Protein AF-A0A7C3JY00-F1 (afdb_monomer)

Sequence (203 aa):
MKVAKVRSRILRTPADNPLVVGLPKPAATREFVTVEIETDDGVDGIGITFFGGPLTGALKQAVDALGELTLGEDPLRPEAVAAKLRRAAGGAGPGGVFTLALSAIDIALWDIKGKALGQPVSRLVGGYRDRAPTYASGALLRQHPLGYLEEAGPRLVGMGFRQMKTQLGAEPTAAPPSNASASCARVSATTSTSCATSTSSGA

Structure (mmCIF, N/CA/C/O backbone):
data_AF-A0A7C3JY00-F1
#
_entry.id   AF-A0A7C3JY00-F1
#
loop_
_atom_site.group_PDB
_atom_site.id
_atom_site.type_symbol
_atom_site.label_atom_id
_atom_site.label_alt_id
_atom_site.label_comp_id
_atom_site.label_asym_id
_atom_site.label_entity_id
_atom_site.label_seq_id
_atom_site.pdbx_PDB_ins_code
_atom_site.Cartn_x
_atom_site.Cartn_y
_atom_site.Cartn_z
_atom_site.occupancy
_atom_site.B_iso_or_equiv
_atom_site.auth_seq_id
_atom_site.auth_comp_id
_atom_site.auth_asym_id
_atom_site.auth_atom_id
_atom_site.pdbx_PDB_model_num
ATOM 1 N N . MET A 1 1 ? -16.700 -3.414 14.054 1.00 95.56 1 MET A N 1
ATOM 2 C CA . MET A 1 1 ? -15.407 -3.584 13.386 1.00 95.56 1 MET A CA 1
ATOM 3 C C . MET A 1 1 ? -14.333 -2.684 13.966 1.00 95.56 1 MET A C 1
ATOM 5 O O . MET A 1 1 ? -14.428 -1.461 13.890 1.00 95.56 1 MET A O 1
ATOM 9 N N . LYS A 1 2 ? -13.304 -3.309 14.525 1.00 98.44 2 LYS A N 1
ATOM 10 C CA . LYS A 1 2 ? -12.050 -2.715 14.978 1.00 98.44 2 LYS A CA 1
ATOM 11 C C . LYS A 1 2 ? -10.885 -3.575 14.516 1.00 98.44 2 LYS A C 1
ATOM 13 O O . LYS A 1 2 ? -11.028 -4.786 14.355 1.00 98.44 2 LYS A O 1
ATOM 18 N N . VAL A 1 3 ? -9.719 -2.964 14.350 1.00 98.69 3 VAL A N 1
ATOM 19 C CA . VAL A 1 3 ? -8.473 -3.705 14.140 1.00 98.69 3 VAL A CA 1
ATOM 20 C C . VAL A 1 3 ? -8.148 -4.514 15.398 1.00 98.69 3 VAL A C 1
ATOM 22 O O . VAL A 1 3 ? -7.996 -3.951 16.483 1.00 98.69 3 VAL A O 1
ATOM 25 N N . ALA A 1 4 ? -8.025 -5.829 15.244 1.00 98.62 4 ALA A N 1
ATOM 26 C CA . ALA A 1 4 ? -7.752 -6.766 16.329 1.00 98.62 4 ALA A CA 1
ATOM 27 C C . ALA A 1 4 ? -6.309 -7.281 16.309 1.00 98.62 4 ALA A C 1
ATOM 29 O O . ALA A 1 4 ? -5.759 -7.611 17.361 1.00 98.62 4 ALA A O 1
ATOM 30 N N . LYS A 1 5 ? -5.687 -7.366 15.127 1.00 98.56 5 LYS A N 1
ATOM 31 C CA . LYS A 1 5 ? -4.338 -7.915 14.983 1.00 98.56 5 LYS A CA 1
ATOM 32 C C . LYS A 1 5 ? -3.612 -7.360 13.772 1.00 98.56 5 LYS A C 1
ATOM 34 O O . LYS A 1 5 ? -4.223 -7.147 12.731 1.00 98.56 5 LYS A O 1
ATOM 39 N N . VAL A 1 6 ? -2.297 -7.211 13.898 1.00 98.62 6 VAL A N 1
ATOM 40 C CA . VAL A 1 6 ? -1.411 -6.825 12.799 1.00 98.62 6 VAL A CA 1
ATOM 41 C C . VAL A 1 6 ? -0.237 -7.792 12.731 1.00 98.62 6 VAL A C 1
ATOM 43 O O . VAL A 1 6 ? 0.326 -8.180 13.753 1.00 98.62 6 VAL A O 1
ATOM 46 N N . ARG A 1 7 ? 0.125 -8.227 11.523 1.00 98.56 7 ARG A N 1
ATOM 47 C CA . ARG A 1 7 ? 1.285 -9.092 11.287 1.00 98.56 7 ARG A CA 1
ATOM 48 C C . ARG A 1 7 ? 2.028 -8.606 10.062 1.00 98.56 7 ARG A C 1
ATOM 50 O O . ARG A 1 7 ? 1.422 -8.458 9.007 1.00 98.56 7 ARG A 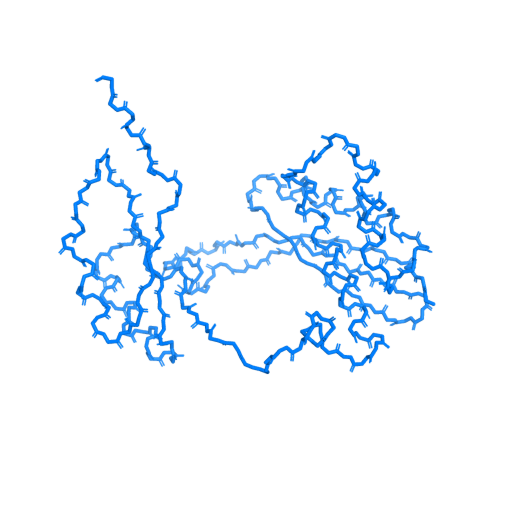O 1
ATOM 57 N N . SER A 1 8 ? 3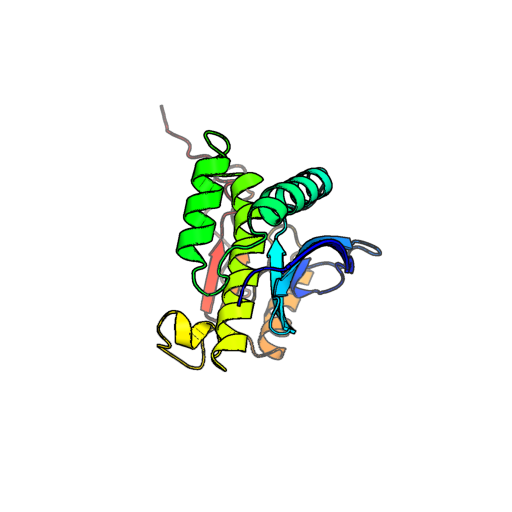.340 -8.420 10.161 1.00 98.38 8 SER A N 1
ATOM 58 C CA . SER A 1 8 ? 4.162 -8.125 8.988 1.00 98.38 8 SER A CA 1
ATOM 59 C C . SER A 1 8 ? 5.265 -9.156 8.766 1.00 98.38 8 SER A C 1
ATOM 61 O O . SER A 1 8 ? 5.798 -9.755 9.706 1.00 98.38 8 SER A O 1
ATOM 63 N N . ARG A 1 9 ? 5.633 -9.358 7.499 1.00 97.75 9 ARG A N 1
ATOM 64 C CA . ARG A 1 9 ? 6.691 -10.286 7.078 1.00 97.75 9 ARG A CA 1
ATOM 65 C C . ARG A 1 9 ? 7.494 -9.707 5.924 1.00 97.75 9 ARG A C 1
ATOM 67 O O . ARG A 1 9 ? 6.984 -8.922 5.128 1.00 97.75 9 ARG A O 1
ATOM 74 N N . ILE A 1 10 ? 8.748 -10.138 5.826 1.00 97.31 10 ILE A N 1
ATOM 75 C CA . ILE A 1 10 ? 9.559 -9.924 4.628 1.00 97.31 10 ILE A CA 1
ATOM 76 C C . ILE A 1 10 ? 9.296 -11.102 3.696 1.00 97.31 10 ILE A C 1
ATOM 78 O O . ILE A 1 10 ? 9.658 -12.238 4.003 1.00 97.31 10 ILE A O 1
ATOM 82 N N . LEU A 1 11 ? 8.650 -10.831 2.569 1.00 94.50 11 LEU A N 1
ATOM 83 C CA . LEU A 1 11 ? 8.433 -11.795 1.504 1.00 94.50 11 LEU A CA 1
ATOM 84 C C . LEU A 1 11 ? 9.599 -11.728 0.518 1.00 94.50 11 LEU A C 1
ATOM 86 O O . LEU A 1 11 ? 9.913 -10.664 -0.015 1.00 94.50 11 LEU A O 1
ATOM 90 N N . ARG A 1 12 ? 10.213 -12.880 0.244 1.00 91.56 12 ARG A N 1
ATOM 91 C CA . ARG A 1 12 ? 11.249 -13.028 -0.779 1.00 91.56 12 ARG A CA 1
ATOM 92 C C . ARG A 1 12 ? 10.661 -13.735 -1.984 1.00 91.56 12 ARG A C 1
ATOM 94 O O . ARG A 1 12 ? 10.196 -14.864 -1.873 1.00 91.56 12 ARG A O 1
ATOM 101 N N . THR A 1 13 ? 10.682 -13.061 -3.123 1.00 87.62 13 THR A N 1
ATOM 102 C CA . THR A 1 13 ? 10.168 -13.587 -4.392 1.00 87.62 13 THR A CA 1
ATOM 103 C C . THR A 1 13 ? 11.316 -13.787 -5.377 1.00 87.62 13 THR A C 1
ATOM 105 O O . THR A 1 13 ? 12.254 -12.982 -5.367 1.00 87.62 13 THR A O 1
ATOM 108 N N . PRO A 1 14 ? 11.281 -14.827 -6.225 1.00 85.56 14 PRO A N 1
ATOM 109 C CA . PRO A 1 14 ? 12.202 -14.937 -7.349 1.00 85.56 14 PRO A CA 1
ATOM 110 C C . PRO A 1 14 ? 12.137 -13.688 -8.240 1.00 85.56 14 PRO A C 1
ATOM 112 O O . PRO A 1 14 ? 11.063 -13.166 -8.534 1.00 85.56 14 PRO A O 1
ATOM 115 N N . ALA A 1 15 ? 13.294 -13.181 -8.661 1.00 78.12 15 ALA A N 1
ATOM 116 C CA . ALA A 1 15 ? 13.409 -12.071 -9.604 1.00 78.12 15 ALA A CA 1
ATOM 117 C C . ALA A 1 15 ? 13.626 -12.598 -11.033 1.00 78.12 15 ALA A C 1
ATOM 119 O O . ALA A 1 15 ? 14.528 -12.156 -11.744 1.00 78.12 15 ALA A O 1
ATOM 120 N N . ASP A 1 16 ? 12.820 -13.580 -11.425 1.00 70.44 16 ASP A N 1
ATOM 121 C CA . ASP A 1 16 ? 12.922 -14.342 -12.672 1.00 70.44 16 ASP A CA 1
ATOM 122 C C . ASP A 1 16 ? 11.985 -13.829 -13.779 1.00 70.44 16 ASP A C 1
ATOM 124 O O . ASP A 1 16 ? 12.112 -14.235 -14.934 1.00 70.44 16 ASP A O 1
ATOM 128 N N . ASN A 1 17 ? 11.080 -12.892 -13.468 1.00 68.06 17 ASN A N 1
ATOM 129 C CA . ASN A 1 17 ? 10.160 -12.344 -14.459 1.00 68.06 17 ASN A CA 1
ATOM 130 C C . ASN A 1 17 ? 10.895 -11.431 -15.472 1.00 68.06 17 ASN A C 1
ATOM 132 O O . ASN A 1 17 ? 11.410 -10.372 -15.088 1.00 68.06 17 ASN A O 1
ATOM 136 N N . PRO A 1 18 ? 10.876 -11.757 -16.779 1.00 58.31 18 PRO A N 1
ATOM 137 C CA . PRO A 1 18 ? 11.596 -11.006 -17.810 1.00 58.31 18 PRO A CA 1
ATOM 138 C C . PRO A 1 18 ? 11.114 -9.555 -17.972 1.00 58.31 18 PRO A C 1
ATOM 140 O O . PRO A 1 18 ? 11.873 -8.711 -18.444 1.00 58.31 18 PRO A O 1
ATOM 143 N N . LEU A 1 19 ? 9.888 -9.227 -17.546 1.00 60.00 19 LEU A N 1
ATOM 144 C CA . LEU A 1 19 ? 9.382 -7.849 -17.542 1.00 60.00 19 LEU A CA 1
ATOM 145 C C . LEU A 1 19 ? 9.993 -6.992 -16.425 1.00 60.00 19 LEU A C 1
ATOM 147 O O . LEU A 1 19 ? 9.955 -5.770 -16.500 1.00 60.00 19 LEU A O 1
ATOM 151 N N . VAL A 1 20 ? 10.543 -7.618 -15.386 1.00 56.19 20 VAL A N 1
ATOM 152 C CA . VAL A 1 20 ? 10.936 -6.962 -14.132 1.00 56.19 20 VAL A CA 1
ATOM 153 C C . VAL A 1 20 ? 12.449 -6.724 -14.039 1.00 56.19 20 VAL A C 1
ATOM 155 O O . VAL A 1 20 ? 12.883 -5.790 -13.360 1.00 56.19 20 VAL A O 1
ATOM 158 N N . VAL A 1 21 ? 13.249 -7.548 -14.720 1.00 52.81 21 VAL A N 1
ATOM 159 C CA . VAL A 1 21 ? 14.725 -7.510 -14.669 1.00 52.81 21 VAL A CA 1
ATOM 160 C C . VAL A 1 21 ? 15.395 -7.374 -16.038 1.00 52.81 21 VAL A C 1
ATOM 162 O O . VAL A 1 21 ? 16.599 -7.120 -16.097 1.00 52.81 21 VAL A O 1
ATOM 165 N N . GLY A 1 22 ? 14.630 -7.526 -17.122 1.00 56.50 22 GLY A N 1
ATOM 166 C CA . GLY A 1 22 ? 15.101 -7.595 -18.503 1.00 56.50 22 GLY A CA 1
ATOM 167 C C . GLY A 1 22 ? 15.973 -8.821 -18.791 1.00 56.50 22 GLY A C 1
ATOM 168 O O . GLY A 1 22 ? 15.606 -9.649 -19.617 1.00 56.50 22 GLY A O 1
ATOM 169 N N . LEU A 1 23 ? 17.064 -9.019 -18.049 1.00 58.22 23 LEU A N 1
ATOM 170 C CA . LEU A 1 23 ? 17.854 -10.249 -18.060 1.00 58.22 23 LEU A CA 1
ATOM 171 C C . LEU A 1 23 ? 17.686 -10.991 -16.726 1.00 58.22 23 LEU A C 1
ATOM 173 O O . LEU A 1 23 ? 17.908 -10.387 -15.671 1.00 58.22 23 LEU A O 1
ATOM 177 N N . PRO A 1 24 ? 17.320 -12.285 -16.738 1.00 54.50 24 PRO A N 1
ATOM 178 C CA . PRO A 1 24 ? 17.272 -13.072 -15.518 1.00 54.50 24 PRO A CA 1
ATOM 179 C C . PRO A 1 24 ? 18.675 -13.148 -14.911 1.00 54.50 24 PRO A C 1
ATOM 181 O O . PRO A 1 24 ? 19.625 -13.582 -15.560 1.00 54.50 24 PRO A O 1
ATOM 184 N N . LYS A 1 25 ? 18.811 -12.720 -13.654 1.00 61.78 25 LYS A N 1
ATOM 185 C CA . LYS A 1 25 ? 19.987 -13.029 -12.837 1.00 61.78 25 LYS A CA 1
ATOM 186 C C . LYS A 1 25 ? 19.682 -14.323 -12.080 1.00 61.78 25 LYS A C 1
ATOM 188 O O . LYS A 1 25 ? 18.751 -14.311 -11.270 1.00 61.78 25 LYS A O 1
ATOM 193 N N . PRO A 1 26 ? 20.412 -15.427 -12.326 1.00 65.12 26 PRO A N 1
ATOM 194 C CA . PRO A 1 26 ? 20.184 -16.681 -11.616 1.00 65.12 26 PRO A CA 1
ATOM 195 C C . PRO A 1 26 ? 20.200 -16.460 -10.099 1.00 65.12 26 PRO A C 1
ATOM 197 O O . PRO A 1 26 ? 21.071 -15.759 -9.588 1.00 65.12 26 PRO A O 1
ATOM 200 N N . ALA A 1 27 ? 19.214 -17.026 -9.399 1.00 71.38 27 ALA A N 1
ATOM 201 C CA . ALA A 1 27 ? 19.035 -16.923 -7.945 1.00 71.38 27 ALA A CA 1
ATOM 202 C C . ALA A 1 27 ? 18.824 -15.503 -7.371 1.00 71.38 27 ALA A C 1
ATOM 204 O O . ALA A 1 27 ? 18.856 -15.327 -6.153 1.00 71.38 27 ALA A O 1
ATOM 205 N N . ALA A 1 28 ? 18.568 -14.484 -8.200 1.00 78.19 28 ALA A N 1
ATOM 206 C CA . ALA A 1 28 ? 18.205 -13.170 -7.683 1.00 78.19 28 ALA A CA 1
ATOM 207 C C . ALA A 1 28 ? 16.808 -13.204 -7.045 1.00 78.19 28 ALA A C 1
ATOM 209 O O . ALA A 1 28 ? 15.860 -13.742 -7.618 1.00 78.19 28 ALA A O 1
ATOM 210 N N . THR A 1 29 ? 16.673 -12.580 -5.877 1.00 84.19 29 THR A N 1
ATOM 211 C CA . THR A 1 29 ? 15.390 -12.413 -5.184 1.00 84.19 29 THR A CA 1
ATOM 212 C C . THR A 1 29 ? 15.045 -10.942 -5.017 1.00 84.19 29 THR A C 1
ATOM 214 O O . THR A 1 29 ? 15.930 -10.100 -4.864 1.00 84.19 29 THR A O 1
ATOM 217 N N . ARG A 1 30 ? 13.749 -10.635 -4.978 1.00 86.12 30 ARG A N 1
ATOM 218 C CA . ARG A 1 30 ? 13.219 -9.341 -4.549 1.00 86.12 30 ARG A CA 1
ATOM 219 C C . ARG A 1 30 ? 12.533 -9.471 -3.207 1.00 86.12 30 ARG A C 1
ATOM 221 O O . ARG A 1 30 ? 11.752 -10.396 -2.987 1.00 86.12 30 ARG A O 1
ATOM 228 N N . GLU A 1 31 ? 12.830 -8.516 -2.341 1.00 91.81 31 GLU A N 1
ATOM 229 C CA . GLU A 1 31 ? 12.243 -8.434 -1.015 1.00 91.81 31 GLU A CA 1
ATOM 230 C C . GLU A 1 31 ? 11.111 -7.409 -1.001 1.00 91.81 31 GLU A C 1
ATOM 232 O O . GLU A 1 31 ? 11.267 -6.279 -1.468 1.00 91.81 31 GLU A O 1
ATOM 237 N N . PHE A 1 32 ? 9.987 -7.816 -0.430 1.00 95.25 32 PHE A N 1
ATOM 238 C CA . PHE A 1 32 ? 8.831 -6.979 -0.151 1.00 95.25 32 PHE A CA 1
ATOM 239 C C . PHE A 1 32 ? 8.505 -7.082 1.332 1.00 95.25 32 PHE A C 1
ATOM 241 O O . PHE A 1 32 ? 8.717 -8.126 1.945 1.00 95.25 32 PHE A O 1
ATOM 248 N N . VAL A 1 33 ? 7.958 -6.022 1.910 1.00 98.25 33 VAL A N 1
ATOM 249 C CA . VAL A 1 33 ? 7.346 -6.072 3.236 1.00 98.25 33 VAL A CA 1
ATOM 250 C C . VAL A 1 33 ? 5.840 -6.134 3.034 1.00 98.25 33 VAL A C 1
ATOM 252 O O . VAL A 1 33 ? 5.266 -5.251 2.397 1.00 98.25 33 VAL A O 1
ATOM 255 N N . THR A 1 34 ? 5.203 -7.176 3.559 1.00 98.44 34 THR A N 1
ATOM 256 C CA . THR A 1 34 ? 3.741 -7.301 3.560 1.00 98.44 34 THR A CA 1
ATOM 257 C C . THR A 1 34 ? 3.208 -7.118 4.969 1.00 98.44 34 THR A C 1
ATOM 259 O O . THR A 1 34 ? 3.849 -7.571 5.918 1.00 98.44 34 THR A O 1
ATOM 262 N N . VAL A 1 35 ? 2.027 -6.520 5.095 1.00 98.81 35 VAL A N 1
ATOM 263 C CA . VAL A 1 35 ? 1.273 -6.413 6.347 1.00 98.81 35 VAL A CA 1
ATOM 264 C C . VAL A 1 35 ? -0.113 -7.013 6.158 1.00 98.81 35 VAL A C 1
ATOM 266 O O . VAL A 1 35 ? -0.771 -6.741 5.160 1.00 98.81 35 VAL A O 1
ATOM 269 N N . GLU A 1 36 ? -0.532 -7.842 7.101 1.00 98.75 36 GLU A N 1
ATOM 270 C CA . GLU A 1 36 ? -1.872 -8.411 7.199 1.00 98.75 36 GLU A CA 1
ATOM 271 C C . GLU A 1 36 ? -2.523 -7.847 8.465 1.00 98.75 36 GLU A C 1
ATOM 273 O O . GLU A 1 36 ? -1.931 -7.897 9.549 1.00 98.75 36 GLU A O 1
ATOM 278 N N . ILE A 1 37 ? -3.708 -7.259 8.315 1.00 98.81 37 ILE A N 1
ATOM 279 C CA . ILE A 1 37 ? -4.487 -6.658 9.400 1.00 98.81 37 ILE A CA 1
ATOM 280 C C . ILE A 1 37 ? -5.790 -7.440 9.524 1.00 98.81 37 ILE A C 1
ATOM 282 O O . ILE A 1 37 ? -6.543 -7.526 8.561 1.00 98.81 37 ILE A O 1
ATOM 286 N N . GLU A 1 38 ? -6.064 -7.997 10.698 1.00 98.62 38 GLU A N 1
ATOM 287 C CA . GLU A 1 38 ? -7.297 -8.736 10.995 1.00 98.62 38 GLU A CA 1
ATOM 288 C C . GLU A 1 38 ? -8.201 -7.885 11.892 1.00 98.62 38 GLU A C 1
ATOM 290 O O . GLU A 1 38 ? -7.726 -7.178 12.790 1.00 98.62 38 GLU A O 1
ATOM 295 N N . THR A 1 39 ? -9.510 -7.965 11.665 1.00 98.75 39 THR A N 1
ATOM 296 C CA . THR A 1 39 ? -10.529 -7.271 12.463 1.00 98.75 39 THR A CA 1
ATOM 297 C C . THR A 1 39 ? -11.232 -8.208 13.443 1.00 98.75 39 THR A C 1
ATOM 299 O O . THR A 1 39 ? -11.197 -9.429 13.289 1.00 98.75 39 THR A O 1
ATOM 302 N N . ASP A 1 40 ? -11.893 -7.636 14.449 1.00 98.44 40 ASP A N 1
ATOM 303 C CA . ASP A 1 40 ? -12.732 -8.370 15.411 1.00 98.44 40 ASP A CA 1
ATOM 304 C C . ASP A 1 40 ? -13.986 -9.012 14.788 1.00 98.44 40 ASP A C 1
ATOM 306 O O . ASP A 1 40 ? -14.536 -9.952 15.356 1.00 98.44 40 ASP A O 1
ATOM 310 N N . ASP A 1 41 ? -14.377 -8.568 13.593 1.00 96.31 41 ASP A N 1
ATOM 311 C CA . ASP A 1 41 ? -15.511 -9.091 12.823 1.00 96.31 41 ASP A CA 1
ATOM 312 C C . ASP A 1 41 ? -15.077 -10.109 11.740 1.00 96.31 41 ASP A C 1
ATOM 314 O O . ASP A 1 41 ? -15.864 -10.477 10.868 1.00 96.31 41 ASP A O 1
ATOM 318 N N . GLY A 1 42 ? -13.817 -10.564 11.765 1.00 95.94 42 GLY A N 1
ATOM 319 C CA . GLY A 1 42 ? -13.306 -11.623 10.883 1.00 95.94 42 GLY A CA 1
ATOM 320 C C . GLY A 1 42 ? -12.939 -11.191 9.457 1.00 95.94 42 GLY A C 1
ATOM 321 O O . GLY A 1 42 ? -12.543 -12.035 8.658 1.00 95.94 42 GLY A O 1
ATOM 322 N N . VAL A 1 43 ? -13.032 -9.898 9.129 1.00 98.31 43 VAL A N 1
ATOM 323 C CA . VAL A 1 43 ? -12.523 -9.338 7.863 1.00 98.31 43 VAL A CA 1
ATOM 324 C C . VAL A 1 43 ? -11.032 -9.038 8.002 1.00 98.31 43 VAL A C 1
ATOM 326 O O . VAL A 1 43 ? -10.610 -8.471 9.011 1.00 98.31 43 VAL A O 1
ATOM 329 N N . ASP A 1 44 ? -10.241 -9.379 6.992 1.00 98.31 44 ASP A N 1
ATOM 330 C CA . ASP A 1 44 ? -8.805 -9.123 6.934 1.00 98.31 44 ASP A CA 1
ATOM 331 C C . ASP A 1 44 ? -8.430 -8.204 5.760 1.00 98.31 44 ASP A C 1
ATOM 333 O O . ASP A 1 44 ? -9.170 -8.072 4.784 1.00 98.31 44 ASP A O 1
ATOM 337 N N . GLY A 1 45 ? -7.256 -7.584 5.834 1.00 98.69 45 GLY A N 1
ATOM 338 C CA . GLY A 1 45 ? -6.688 -6.752 4.777 1.00 98.69 45 GLY A CA 1
ATOM 339 C C . GLY A 1 45 ? -5.217 -7.018 4.566 1.00 98.69 45 GLY A C 1
ATOM 340 O O . GLY A 1 45 ? -4.485 -7.193 5.539 1.00 98.69 45 GLY A O 1
ATOM 341 N N . ILE A 1 46 ? -4.772 -6.977 3.312 1.00 98.69 46 ILE A N 1
ATOM 342 C CA . ILE A 1 46 ? -3.357 -7.105 2.964 1.00 98.69 46 ILE A CA 1
ATOM 343 C C . ILE A 1 46 ? -2.799 -5.824 2.348 1.00 98.69 46 ILE A C 1
ATOM 345 O O . ILE A 1 46 ? -3.391 -5.207 1.466 1.00 98.69 46 ILE A O 1
ATOM 349 N N . GLY A 1 47 ? -1.609 -5.450 2.802 1.00 98.69 47 GLY A N 1
ATOM 350 C CA . GLY A 1 47 ? -0.834 -4.327 2.307 1.00 98.69 47 GLY A CA 1
ATOM 351 C C . GLY A 1 47 ? 0.579 -4.737 1.927 1.00 98.69 47 GLY A C 1
ATOM 352 O O . GLY A 1 47 ? 1.133 -5.700 2.461 1.00 98.69 47 GLY A O 1
ATOM 353 N N . ILE A 1 48 ? 1.184 -3.991 1.004 1.00 98.19 48 ILE A N 1
ATOM 354 C CA . ILE A 1 48 ? 2.537 -4.257 0.512 1.00 98.19 48 ILE A CA 1
ATOM 355 C C . ILE A 1 48 ? 3.326 -2.961 0.355 1.00 98.19 48 ILE A C 1
ATOM 357 O O . ILE A 1 48 ? 2.805 -1.936 -0.081 1.00 98.19 48 ILE A O 1
ATOM 361 N N . THR A 1 49 ? 4.607 -3.017 0.692 1.00 97.88 49 THR A N 1
ATOM 362 C CA . THR A 1 49 ? 5.572 -1.948 0.445 1.00 97.88 49 THR A CA 1
ATOM 363 C C . THR A 1 49 ? 6.947 -2.534 0.164 1.00 97.88 49 THR A C 1
ATOM 365 O O . THR A 1 49 ? 7.225 -3.699 0.459 1.00 97.88 49 THR A O 1
ATOM 368 N N . PHE A 1 50 ? 7.821 -1.742 -0.440 1.00 94.75 50 PHE A N 1
ATOM 369 C CA . PHE A 1 50 ? 9.195 -2.135 -0.695 1.00 94.75 50 PHE A CA 1
ATOM 370 C C . PHE A 1 50 ? 10.087 -0.906 -0.846 1.00 94.75 50 PHE A C 1
ATOM 372 O O . PHE A 1 50 ? 9.675 0.137 -1.346 1.00 94.75 50 PHE A O 1
ATOM 379 N N . PHE A 1 51 ? 11.337 -1.070 -0.435 1.00 86.56 51 PHE A N 1
ATOM 380 C CA . PHE A 1 51 ? 12.446 -0.174 -0.767 1.00 86.56 51 PHE A CA 1
ATOM 381 C C . PHE A 1 51 ? 13.504 -0.955 -1.558 1.00 86.56 51 PHE A C 1
ATOM 383 O O . PHE A 1 51 ? 13.983 -0.500 -2.593 1.00 86.56 51 PHE A O 1
ATOM 390 N N . GLY A 1 52 ? 13.771 -2.192 -1.115 1.00 75.19 52 GLY A N 1
ATOM 391 C CA . GLY A 1 52 ? 14.779 -3.089 -1.669 1.00 75.19 52 GLY A CA 1
ATOM 392 C C . GLY A 1 52 ? 16.161 -2.857 -1.051 1.00 75.19 52 GLY A C 1
ATOM 393 O O . GLY A 1 52 ? 16.494 -1.760 -0.612 1.00 75.19 52 GLY A O 1
ATOM 394 N N . GLY A 1 53 ? 16.988 -3.901 -1.015 1.00 83.50 53 GLY A N 1
ATOM 395 C CA . GLY A 1 53 ? 18.365 -3.795 -0.529 1.00 83.50 53 GLY A CA 1
ATOM 396 C C . GLY A 1 53 ? 18.484 -3.658 1.000 1.00 83.50 53 GLY A C 1
ATOM 397 O O . GLY A 1 53 ? 17.607 -4.113 1.732 1.00 83.50 53 GLY A O 1
ATOM 398 N N . PRO A 1 54 ? 19.570 -3.052 1.516 1.00 89.81 54 PRO A N 1
ATOM 399 C CA . PRO A 1 54 ? 19.930 -3.125 2.939 1.00 89.81 54 PRO A CA 1
ATOM 400 C C . PRO A 1 54 ? 18.887 -2.588 3.936 1.00 89.81 54 PRO A C 1
ATOM 402 O O . PRO A 1 54 ? 18.931 -2.946 5.110 1.00 89.81 54 PRO A O 1
ATOM 405 N N . LEU A 1 55 ? 17.944 -1.745 3.498 1.00 93.94 55 LEU A N 1
ATOM 406 C CA . LEU A 1 55 ? 16.942 -1.125 4.376 1.00 93.94 55 LEU A CA 1
ATOM 407 C C . LEU A 1 55 ? 15.632 -1.920 4.510 1.00 93.94 55 LEU A C 1
ATOM 409 O O . LEU A 1 55 ? 14.746 -1.480 5.242 1.00 93.94 55 LEU A O 1
ATOM 413 N N . THR A 1 56 ? 15.488 -3.092 3.875 1.00 95.62 56 THR A N 1
ATOM 414 C CA . THR A 1 56 ? 14.266 -3.917 3.989 1.00 95.62 56 THR A CA 1
ATOM 415 C C . THR A 1 56 ? 13.912 -4.232 5.449 1.00 95.62 56 THR A C 1
ATOM 417 O O . THR A 1 56 ? 12.750 -4.132 5.842 1.00 95.62 56 THR A O 1
ATOM 420 N N . GLY A 1 57 ? 14.906 -4.572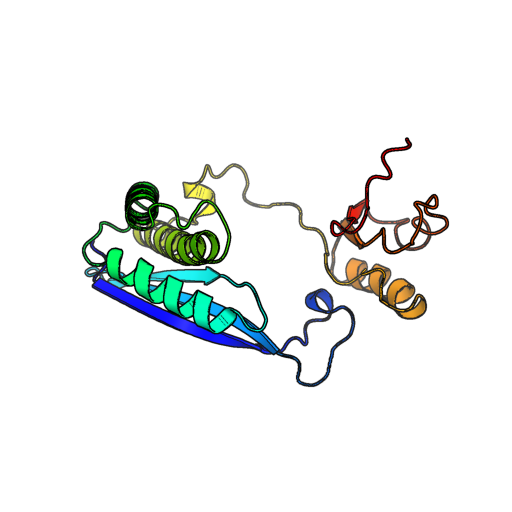 6.279 1.00 96.69 57 GLY A N 1
ATOM 421 C CA . GLY A 1 57 ? 14.688 -4.869 7.699 1.00 96.69 57 GLY A CA 1
ATOM 422 C C . GLY A 1 57 ? 14.171 -3.664 8.489 1.00 96.69 57 GLY A C 1
ATOM 423 O O . GLY A 1 57 ? 13.212 -3.791 9.247 1.00 96.69 57 GLY A O 1
ATOM 424 N N . ALA A 1 58 ? 14.753 -2.482 8.259 1.00 96.44 58 ALA A N 1
ATOM 425 C CA . ALA A 1 58 ? 14.309 -1.235 8.883 1.00 96.44 58 ALA A CA 1
ATOM 426 C C . ALA A 1 58 ? 12.886 -0.856 8.443 1.00 96.44 58 ALA A C 1
ATOM 428 O O . ALA A 1 58 ? 12.078 -0.423 9.261 1.00 96.44 58 ALA A O 1
ATOM 429 N N . LEU A 1 59 ? 12.552 -1.082 7.168 1.00 97.75 59 LEU A N 1
ATOM 430 C CA . LEU A 1 59 ? 11.201 -0.881 6.655 1.00 97.75 59 LEU A CA 1
ATOM 431 C C . LEU A 1 59 ? 10.185 -1.810 7.327 1.00 97.75 59 LEU A C 1
ATOM 433 O O . LEU A 1 59 ? 9.122 -1.345 7.726 1.00 97.75 59 LEU A O 1
ATOM 437 N N . LYS A 1 60 ? 10.516 -3.094 7.511 1.00 98.25 60 LYS A N 1
ATOM 438 C CA . LYS A 1 60 ? 9.652 -4.036 8.239 1.00 98.25 60 LYS A CA 1
ATOM 439 C C . LYS A 1 60 ? 9.403 -3.574 9.677 1.00 98.25 60 LYS A C 1
ATOM 441 O O . LYS A 1 60 ? 8.257 -3.553 10.107 1.00 98.25 60 LYS A O 1
ATOM 446 N N . GLN A 1 61 ? 10.448 -3.144 10.384 1.00 97.81 61 GLN A N 1
ATOM 447 C CA . GLN A 1 61 ? 10.316 -2.626 11.752 1.00 97.81 61 GLN A CA 1
ATOM 448 C C . GLN A 1 61 ? 9.442 -1.367 11.819 1.00 97.81 61 GLN A C 1
ATOM 450 O O . GLN A 1 61 ? 8.632 -1.223 12.729 1.00 97.81 61 GLN A O 1
ATOM 455 N N . ALA A 1 62 ? 9.546 -0.475 10.831 1.00 97.44 62 ALA A N 1
ATOM 456 C CA . ALA A 1 62 ? 8.662 0.684 10.745 1.00 97.44 62 ALA A CA 1
ATOM 457 C C . ALA A 1 62 ? 7.195 0.285 10.491 1.00 97.44 62 ALA A C 1
ATOM 459 O O . ALA A 1 62 ? 6.295 0.889 11.072 1.00 97.44 62 ALA A O 1
ATOM 460 N N . VAL A 1 63 ? 6.948 -0.736 9.660 1.00 98.62 63 VAL A N 1
ATOM 461 C CA . VAL A 1 63 ? 5.602 -1.299 9.448 1.00 98.62 63 VAL A CA 1
ATOM 462 C C . VAL A 1 63 ? 5.053 -1.914 10.734 1.00 98.62 63 VAL A C 1
ATOM 464 O O . VAL A 1 63 ? 3.901 -1.652 11.058 1.00 98.62 63 VAL A O 1
ATOM 467 N N . ASP A 1 64 ? 5.861 -2.673 11.481 1.00 98.62 64 ASP A N 1
ATOM 468 C CA . ASP A 1 64 ? 5.457 -3.234 12.778 1.00 98.62 64 ASP A CA 1
ATOM 469 C C . ASP A 1 64 ? 5.071 -2.116 13.757 1.00 98.62 64 ASP A C 1
ATOM 471 O O . ASP A 1 64 ? 3.951 -2.086 14.259 1.00 98.62 64 ASP A O 1
ATOM 475 N N . ALA A 1 65 ? 5.962 -1.141 13.963 1.00 97.75 65 ALA A N 1
ATOM 476 C CA . ALA A 1 65 ? 5.755 -0.059 14.923 1.00 97.75 65 ALA A CA 1
ATOM 477 C C . ALA A 1 65 ? 4.523 0.805 14.602 1.00 97.75 65 ALA A C 1
ATOM 479 O O . ALA A 1 65 ? 3.756 1.145 15.501 1.00 97.75 65 ALA A O 1
ATOM 480 N N . LEU A 1 66 ? 4.310 1.160 13.330 1.00 97.94 66 LEU A N 1
ATOM 481 C CA . LEU A 1 66 ? 3.111 1.899 12.924 1.00 97.94 66 LEU A CA 1
ATOM 482 C C . LEU A 1 66 ? 1.856 1.019 12.944 1.00 97.94 66 LEU A C 1
ATOM 484 O O . LEU A 1 66 ? 0.775 1.516 13.249 1.00 97.94 66 LEU A O 1
ATOM 488 N N . GLY A 1 67 ? 1.991 -0.268 12.626 1.00 98.31 67 GLY A N 1
ATOM 489 C CA . GLY A 1 67 ? 0.903 -1.238 12.629 1.00 98.31 67 GLY A CA 1
ATOM 490 C C . GLY A 1 67 ? 0.290 -1.411 14.014 1.00 98.31 67 GLY A C 1
ATOM 491 O O . GLY A 1 67 ? -0.927 -1.332 14.153 1.00 98.31 67 GLY A O 1
ATOM 492 N N . GLU A 1 68 ? 1.114 -1.530 15.054 1.00 98.31 68 GLU A N 1
ATOM 493 C CA . GLU A 1 68 ? 0.651 -1.618 16.449 1.00 98.31 68 GLU A CA 1
ATOM 494 C C . GLU A 1 68 ? -0.225 -0.420 16.858 1.00 98.31 68 GLU A C 1
ATOM 496 O O . GLU A 1 68 ? -1.220 -0.571 17.566 1.00 98.31 68 GLU A O 1
ATOM 501 N N . LEU A 1 69 ? 0.061 0.779 16.337 1.00 98.38 69 LEU A N 1
ATOM 502 C CA . LEU A 1 69 ? -0.743 1.979 16.602 1.00 98.38 69 LEU A CA 1
ATOM 503 C C . LEU A 1 69 ? -2.138 1.942 15.957 1.00 98.38 69 LEU A C 1
ATOM 505 O O . LEU A 1 69 ? -2.950 2.833 16.225 1.00 98.38 69 LEU A O 1
ATOM 509 N N . THR A 1 70 ? -2.426 0.957 15.104 1.00 98.69 70 THR A N 1
ATOM 510 C CA . THR A 1 70 ? -3.751 0.760 14.502 1.00 98.69 70 THR A CA 1
ATOM 511 C C . THR A 1 70 ? -4.666 -0.133 15.334 1.00 98.69 70 THR A C 1
ATOM 513 O O . THR A 1 70 ? -5.866 -0.132 15.083 1.00 98.69 70 THR A O 1
ATOM 516 N N . LEU A 1 71 ? -4.154 -0.856 16.338 1.00 98.69 71 LEU A N 1
ATOM 517 C CA . LEU A 1 71 ? -4.977 -1.721 17.187 1.00 98.69 71 LEU A CA 1
ATOM 518 C C . LEU A 1 71 ? -6.123 -0.934 17.843 1.00 98.69 71 LEU A C 1
ATOM 520 O O . LEU A 1 71 ? -5.925 0.144 18.404 1.00 98.69 71 LEU A O 1
ATOM 524 N N . GLY A 1 72 ? -7.337 -1.484 17.768 1.00 98.50 72 GLY A N 1
ATOM 525 C CA . GLY A 1 72 ? -8.557 -0.871 18.294 1.00 98.50 72 GLY A CA 1
ATOM 526 C C . GLY A 1 72 ? -9.158 0.249 17.437 1.00 98.50 72 GLY A C 1
ATOM 527 O O . GLY A 1 72 ? -10.272 0.686 17.738 1.00 98.50 72 GLY A O 1
ATOM 528 N N . GLU A 1 73 ? -8.473 0.697 16.381 1.00 98.69 73 GLU A N 1
ATOM 529 C CA . GLU A 1 73 ? -9.001 1.691 15.443 1.00 98.69 73 GLU A CA 1
ATOM 530 C C . GLU A 1 73 ? -10.104 1.107 14.554 1.00 98.69 73 GLU A C 1
ATOM 532 O O . GLU A 1 73 ? -10.154 -0.098 14.302 1.00 98.69 73 GLU A O 1
ATOM 537 N N . ASP A 1 74 ? -10.970 1.983 14.043 1.00 98.50 74 ASP A N 1
ATOM 538 C CA . ASP A 1 74 ? -11.974 1.636 13.035 1.00 98.50 74 ASP A CA 1
ATOM 539 C C . ASP A 1 74 ? -11.315 1.546 11.641 1.00 98.50 74 ASP A C 1
ATOM 541 O O . ASP A 1 74 ? -10.924 2.579 11.076 1.00 98.50 74 ASP A O 1
ATOM 545 N N . PRO A 1 75 ? -11.205 0.342 11.043 1.00 98.31 75 PRO A N 1
ATOM 546 C CA . PRO A 1 75 ? -10.529 0.159 9.763 1.00 98.31 75 PRO A CA 1
ATOM 547 C C . PRO A 1 75 ? -11.313 0.739 8.576 1.00 98.31 75 PRO A C 1
ATOM 549 O O . PRO A 1 75 ? -10.749 0.911 7.497 1.00 98.31 75 PRO A O 1
ATOM 552 N N . LEU A 1 76 ? -12.590 1.103 8.749 1.00 98.38 76 LEU A N 1
ATOM 553 C CA . LEU A 1 76 ? -13.398 1.732 7.697 1.00 98.38 76 LEU A CA 1
ATOM 554 C C . LEU A 1 76 ? -13.075 3.226 7.514 1.00 98.38 76 LEU A C 1
ATOM 556 O O . LEU A 1 76 ? -13.576 3.871 6.578 1.00 98.38 76 LEU A O 1
ATOM 560 N N . ARG A 1 77 ? -12.191 3.774 8.361 1.00 98.19 77 ARG A N 1
ATOM 561 C CA . ARG A 1 77 ? -11.723 5.167 8.348 1.00 98.19 77 ARG A CA 1
ATOM 562 C C . ARG A 1 77 ? -10.221 5.277 8.017 1.00 98.19 77 ARG A C 1
ATOM 564 O O . ARG A 1 77 ? -9.486 5.897 8.791 1.00 98.19 77 ARG A O 1
ATOM 571 N N . PRO A 1 78 ? -9.749 4.756 6.864 1.00 97.94 78 PRO A N 1
ATOM 572 C CA . PRO A 1 78 ? -8.321 4.708 6.528 1.00 97.94 78 PRO A CA 1
ATOM 573 C C . PRO A 1 78 ? -7.644 6.083 6.594 1.00 97.94 78 PRO A C 1
ATOM 575 O O . PRO A 1 78 ? -6.571 6.210 7.171 1.00 97.94 78 PRO A O 1
ATOM 578 N N . GLU A 1 79 ? -8.302 7.148 6.126 1.00 97.81 79 GLU A N 1
ATOM 579 C CA . GLU A 1 79 ? -7.746 8.508 6.191 1.00 97.81 79 GLU A CA 1
ATOM 580 C C . GLU A 1 79 ? -7.557 9.022 7.626 1.00 97.81 79 GLU A C 1
ATOM 582 O O . GLU A 1 79 ? -6.576 9.713 7.914 1.00 97.81 79 GLU A O 1
ATOM 587 N N . ALA A 1 80 ? -8.468 8.674 8.541 1.00 98.50 80 ALA A N 1
ATOM 588 C CA . ALA A 1 80 ? -8.362 9.059 9.945 1.00 98.50 80 ALA A CA 1
ATOM 589 C C . ALA A 1 80 ? -7.202 8.320 10.625 1.00 98.50 80 ALA A C 1
ATOM 591 O O . ALA A 1 80 ? -6.401 8.947 11.322 1.00 98.50 80 ALA A O 1
ATOM 592 N N . VAL A 1 81 ? -7.062 7.018 10.354 1.00 98.50 81 VAL A N 1
ATOM 593 C CA . VAL A 1 81 ? -5.932 6.214 10.837 1.00 98.50 81 VAL A CA 1
ATOM 594 C C . VAL A 1 81 ? -4.621 6.747 10.259 1.00 98.50 81 VAL A C 1
ATOM 596 O O . VAL A 1 81 ? -3.685 7.020 11.006 1.00 98.50 81 VAL A O 1
ATOM 599 N N . ALA A 1 82 ? -4.556 7.024 8.956 1.00 97.50 82 ALA A N 1
ATOM 600 C CA . ALA A 1 82 ? -3.369 7.597 8.331 1.00 97.50 82 ALA A CA 1
ATOM 601 C C . ALA A 1 82 ? -3.007 8.971 8.923 1.00 97.50 82 ALA A C 1
ATOM 603 O O . ALA A 1 82 ? -1.831 9.265 9.146 1.00 97.50 82 ALA A O 1
ATOM 604 N N . ALA A 1 83 ? -3.994 9.820 9.222 1.00 97.25 83 A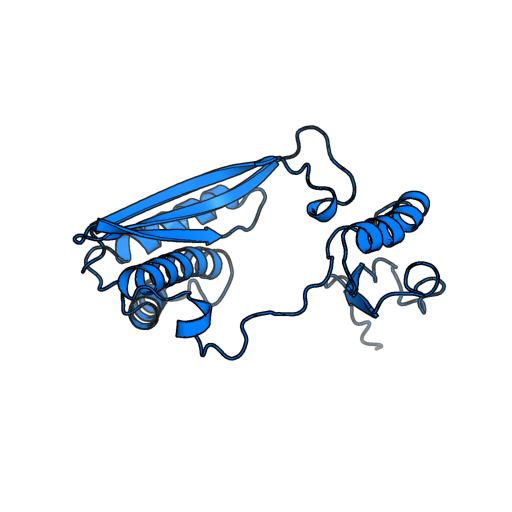LA A N 1
ATOM 605 C CA . ALA A 1 83 ? -3.765 11.090 9.905 1.00 97.25 83 ALA A CA 1
ATOM 606 C C . ALA A 1 83 ? -3.237 10.897 11.339 1.00 97.25 83 ALA A C 1
ATOM 608 O O . ALA A 1 83 ? -2.331 11.626 11.745 1.00 97.25 83 ALA A O 1
ATOM 609 N N . LYS A 1 84 ? -3.750 9.914 12.093 1.00 97.75 84 LYS A N 1
ATOM 610 C CA . LYS A 1 84 ? -3.226 9.532 13.416 1.00 97.75 84 LYS A CA 1
ATOM 611 C C . LYS A 1 84 ? -1.762 9.096 13.319 1.00 97.75 84 LYS A C 1
ATOM 613 O O . LYS A 1 84 ? -0.926 9.627 14.046 1.00 97.75 84 LYS A O 1
ATOM 618 N N . LEU A 1 85 ? -1.441 8.193 12.392 1.00 97.12 85 LEU A N 1
ATOM 619 C CA . LEU A 1 85 ? -0.082 7.677 12.201 1.00 97.12 85 LEU A CA 1
ATOM 620 C C . LEU A 1 85 ? 0.903 8.777 11.786 1.00 97.12 85 LEU A C 1
ATOM 622 O O . LEU A 1 85 ? 2.013 8.834 12.308 1.00 97.12 85 LEU A O 1
ATOM 626 N N . ARG A 1 86 ? 0.489 9.709 10.914 1.00 95.62 86 ARG A N 1
ATOM 627 C CA . ARG A 1 86 ? 1.299 10.892 10.564 1.00 95.62 86 ARG A CA 1
ATOM 628 C C . ARG A 1 86 ? 1.594 11.779 11.768 1.00 95.62 86 ARG A C 1
ATOM 630 O O . ARG A 1 86 ? 2.725 12.224 11.912 1.00 95.62 86 ARG A O 1
ATOM 637 N N . ARG A 1 87 ? 0.612 12.018 12.644 1.00 95.06 87 ARG A N 1
ATOM 638 C CA . ARG A 1 87 ? 0.838 12.789 13.879 1.00 95.06 87 ARG A CA 1
ATOM 639 C C . ARG A 1 87 ? 1.789 12.059 14.826 1.00 95.06 87 ARG A C 1
ATOM 641 O O . ARG A 1 87 ? 2.688 12.691 15.368 1.00 95.06 87 ARG A O 1
ATOM 648 N N . ALA A 1 88 ? 1.620 10.746 14.987 1.00 93.38 88 ALA A N 1
ATOM 649 C CA . ALA A 1 88 ? 2.477 9.926 15.844 1.00 93.38 88 ALA A CA 1
ATOM 650 C C . ALA A 1 88 ? 3.937 9.888 15.361 1.00 93.38 88 ALA A C 1
ATOM 652 O O . ALA A 1 88 ? 4.855 9.837 16.174 1.00 93.38 88 ALA A O 1
ATOM 653 N N . ALA A 1 89 ? 4.158 9.960 14.048 1.00 88.00 89 ALA A N 1
ATOM 654 C CA . ALA A 1 89 ? 5.491 9.974 13.456 1.00 88.00 89 ALA A CA 1
ATOM 655 C C . ALA A 1 89 ? 6.245 11.307 13.615 1.00 88.00 89 ALA A C 1
ATOM 657 O O . ALA A 1 89 ? 7.448 11.357 13.350 1.00 88.00 89 ALA A O 1
ATOM 658 N N . GLY A 1 90 ? 5.571 12.385 14.035 1.00 88.44 90 GLY A N 1
ATOM 659 C CA . GLY A 1 90 ? 6.193 13.691 14.250 1.00 88.44 90 GLY A CA 1
ATOM 660 C C . GLY A 1 90 ? 6.996 14.166 13.032 1.00 88.44 90 GLY A C 1
ATOM 661 O O . GLY A 1 90 ? 6.455 14.317 11.939 1.00 88.44 90 GLY A O 1
ATOM 662 N N . GLY A 1 91 ? 8.301 14.390 13.223 1.00 87.50 91 GLY A N 1
ATOM 663 C CA . GLY A 1 91 ? 9.226 14.862 12.184 1.00 87.50 91 GLY A CA 1
ATOM 664 C C . GLY A 1 91 ? 9.813 13.779 11.267 1.00 87.50 91 GLY A C 1
ATOM 665 O O . GLY A 1 91 ? 10.653 14.096 10.433 1.00 87.50 91 GLY A O 1
ATOM 666 N N . ALA A 1 92 ? 9.410 12.510 11.394 1.00 85.88 92 ALA A N 1
ATOM 667 C CA . ALA A 1 92 ? 9.950 11.412 10.579 1.00 85.88 92 ALA A CA 1
ATOM 668 C C . ALA A 1 92 ? 9.449 11.403 9.115 1.00 85.88 92 ALA A C 1
ATOM 670 O O . ALA A 1 92 ? 9.795 10.505 8.344 1.00 85.88 92 ALA A O 1
ATOM 671 N N . GLY A 1 93 ? 8.633 12.384 8.719 1.00 82.88 93 GLY A N 1
ATOM 672 C CA . GLY A 1 93 ? 8.113 12.558 7.364 1.00 82.88 93 GLY A CA 1
ATOM 673 C C . GLY A 1 93 ? 8.105 14.027 6.917 1.00 82.88 93 GLY A C 1
ATOM 674 O O . GLY A 1 93 ? 8.514 14.899 7.680 1.00 82.88 93 GLY A O 1
ATOM 675 N N . PRO A 1 94 ? 7.615 14.326 5.699 1.00 85.44 94 PRO A N 1
ATOM 676 C CA . PRO A 1 94 ? 7.028 13.404 4.725 1.00 85.44 94 PRO A CA 1
ATOM 677 C C . PRO A 1 94 ? 8.092 12.816 3.778 1.00 85.44 94 PRO A C 1
ATOM 679 O O . PRO A 1 94 ? 8.606 13.497 2.898 1.00 85.44 94 PRO A O 1
ATOM 682 N N . GLY A 1 95 ? 8.419 11.532 3.933 1.00 90.31 95 GLY A N 1
ATOM 683 C CA . GLY A 1 95 ? 9.286 10.817 2.992 1.00 90.31 95 GLY A CA 1
ATOM 684 C C . GLY A 1 95 ? 9.804 9.481 3.518 1.00 90.31 95 GLY A C 1
ATOM 685 O O . GLY A 1 95 ? 9.395 9.014 4.584 1.00 90.31 95 GLY A O 1
ATOM 686 N N . GLY A 1 96 ? 10.695 8.868 2.738 1.00 92.56 96 GLY A N 1
ATOM 687 C CA . GLY A 1 96 ? 11.523 7.734 3.148 1.00 92.56 96 GLY A CA 1
ATOM 688 C C . GLY A 1 96 ? 10.765 6.536 3.730 1.00 92.56 96 GLY A C 1
ATOM 689 O O . GLY A 1 96 ? 9.647 6.212 3.326 1.00 92.56 96 GLY A O 1
ATOM 690 N N . VAL A 1 97 ? 11.408 5.877 4.697 1.00 95.44 97 VAL A N 1
ATOM 691 C CA . VAL A 1 97 ? 10.916 4.651 5.345 1.00 95.44 97 VAL A CA 1
ATOM 692 C C . VAL A 1 97 ? 9.552 4.856 6.004 1.00 95.44 97 VAL A C 1
ATOM 694 O O . VAL A 1 97 ? 8.698 3.982 5.891 1.00 95.44 97 VAL A O 1
ATOM 697 N N . PHE A 1 98 ? 9.311 6.015 6.625 1.00 95.75 98 PHE A N 1
ATOM 698 C CA . PHE A 1 98 ? 8.016 6.326 7.231 1.00 95.75 98 PHE A CA 1
ATOM 699 C C . PHE A 1 98 ? 6.879 6.272 6.202 1.00 95.75 98 PHE A C 1
ATOM 701 O O . PHE A 1 98 ? 5.873 5.602 6.420 1.00 95.75 98 PHE A O 1
ATOM 708 N N . THR A 1 99 ? 7.049 6.941 5.058 1.00 96.19 99 THR A N 1
ATOM 709 C CA . THR A 1 99 ? 5.997 7.003 4.026 1.00 96.19 99 THR A CA 1
ATOM 710 C C . THR A 1 99 ? 5.742 5.634 3.406 1.00 96.19 99 THR A C 1
ATOM 712 O O . THR A 1 99 ? 4.592 5.278 3.159 1.00 96.19 99 THR A O 1
ATOM 715 N N . LEU A 1 100 ? 6.802 4.847 3.211 1.00 97.31 100 LEU A N 1
ATOM 716 C CA . LEU A 1 100 ? 6.702 3.475 2.718 1.00 97.31 100 LEU A CA 1
ATOM 717 C C . LEU A 1 100 ? 6.008 2.543 3.719 1.00 97.31 100 LEU A C 1
ATOM 719 O O . LEU A 1 100 ? 5.235 1.682 3.309 1.00 97.31 100 LEU A O 1
ATOM 723 N N . ALA A 1 101 ? 6.263 2.692 5.018 1.00 98.06 101 ALA A N 1
ATOM 724 C CA . ALA A 1 101 ? 5.588 1.897 6.038 1.00 98.06 101 ALA A CA 1
ATOM 725 C C . ALA A 1 101 ? 4.101 2.268 6.146 1.00 98.06 101 ALA A C 1
ATOM 727 O O . ALA A 1 101 ? 3.237 1.390 6.150 1.00 98.06 101 ALA A O 1
ATOM 728 N N . LEU A 1 102 ? 3.803 3.573 6.142 1.00 98.19 102 LEU A N 1
ATOM 729 C CA . LEU A 1 102 ? 2.437 4.087 6.135 1.00 98.19 102 LEU A CA 1
ATOM 730 C C . LEU A 1 102 ? 1.645 3.582 4.922 1.00 98.19 102 LEU A C 1
ATOM 732 O O . LEU A 1 102 ? 0.481 3.222 5.078 1.00 98.19 102 LEU A O 1
ATOM 736 N N . SER A 1 103 ? 2.258 3.516 3.733 1.00 98.19 103 SER A N 1
ATOM 737 C CA . SER A 1 103 ? 1.557 3.062 2.527 1.00 98.19 103 SER A CA 1
ATOM 738 C C . SER A 1 103 ? 1.113 1.603 2.617 1.00 98.19 103 SER A C 1
ATOM 740 O O . SER A 1 103 ? 0.030 1.280 2.147 1.00 98.19 103 SER A O 1
ATOM 742 N N . ALA A 1 104 ? 1.905 0.719 3.237 1.00 98.69 104 ALA A N 1
ATOM 743 C CA . ALA A 1 104 ? 1.498 -0.674 3.429 1.00 98.69 104 ALA A CA 1
ATOM 744 C C . ALA A 1 104 ? 0.235 -0.768 4.295 1.00 98.69 104 ALA A C 1
ATOM 746 O O . ALA A 1 104 ? -0.707 -1.470 3.941 1.00 98.69 104 ALA A O 1
ATOM 747 N N . ILE A 1 105 ? 0.203 -0.031 5.405 1.00 98.81 105 ILE A N 1
ATOM 748 C CA . ILE A 1 105 ? -0.937 -0.021 6.327 1.00 98.81 105 ILE A CA 1
ATOM 749 C C . ILE A 1 105 ? -2.173 0.572 5.646 1.00 98.81 105 ILE A C 1
ATOM 751 O O . ILE A 1 105 ? -3.242 -0.024 5.708 1.00 98.81 105 ILE A O 1
ATOM 755 N N . ASP A 1 106 ? -2.027 1.702 4.952 1.00 98.69 106 ASP A N 1
ATOM 756 C CA . ASP A 1 106 ? -3.125 2.345 4.221 1.00 98.69 106 ASP A CA 1
ATOM 757 C C . ASP A 1 106 ? -3.758 1.392 3.193 1.00 98.69 106 ASP A C 1
ATOM 759 O O . ASP A 1 106 ? -4.976 1.217 3.190 1.00 98.69 106 ASP A O 1
ATOM 763 N N . ILE A 1 107 ? -2.939 0.684 2.402 1.00 98.75 107 ILE A N 1
ATOM 764 C CA . ILE A 1 107 ? -3.417 -0.321 1.440 1.00 98.75 107 ILE A CA 1
ATOM 765 C C . ILE A 1 107 ? -4.215 -1.430 2.144 1.00 98.75 107 ILE A C 1
ATOM 767 O O . ILE A 1 107 ? -5.298 -1.776 1.676 1.00 98.75 107 ILE A O 1
ATOM 771 N N . ALA A 1 108 ? -3.728 -1.954 3.276 1.00 98.88 108 ALA A N 1
ATOM 772 C CA . ALA A 1 108 ? -4.426 -3.003 4.024 1.00 98.88 108 ALA A CA 1
ATOM 773 C C . ALA A 1 108 ? -5.789 -2.534 4.565 1.00 98.88 108 ALA A C 1
ATOM 775 O O . ALA A 1 108 ? -6.768 -3.277 4.510 1.00 98.88 108 ALA A O 1
ATOM 776 N N . LEU A 1 109 ? -5.883 -1.290 5.044 1.00 98.81 109 LEU A N 1
ATOM 777 C CA . LEU A 1 109 ? -7.148 -0.715 5.512 1.00 98.81 109 LEU A CA 1
ATOM 778 C C . LEU A 1 109 ? -8.137 -0.490 4.359 1.00 98.81 109 LEU A C 1
ATOM 780 O O . LEU A 1 109 ? -9.334 -0.738 4.512 1.00 98.81 109 LEU A O 1
ATOM 784 N N . TRP A 1 110 ? -7.655 -0.070 3.186 1.00 98.75 110 TRP A N 1
ATOM 785 C CA . TRP A 1 110 ? -8.490 0.025 1.986 1.00 98.75 110 TRP A CA 1
ATOM 786 C C . TRP A 1 110 ? -8.976 -1.341 1.493 1.00 98.75 110 TRP A C 1
ATOM 788 O O . TRP A 1 110 ? -10.124 -1.440 1.057 1.00 98.75 110 TRP A O 1
ATOM 798 N N . ASP A 1 111 ? -8.153 -2.386 1.602 1.00 98.81 111 ASP A N 1
ATOM 799 C CA . ASP A 1 111 ? -8.556 -3.764 1.307 1.00 98.81 111 ASP A CA 1
ATOM 800 C C . ASP A 1 111 ? -9.666 -4.239 2.264 1.00 98.81 111 ASP A C 1
ATOM 802 O O . ASP A 1 111 ? -10.718 -4.685 1.800 1.00 98.81 111 ASP A O 1
ATOM 806 N N . ILE A 1 112 ? -9.510 -4.023 3.582 1.00 98.75 112 ILE A N 1
ATOM 807 C CA . ILE A 1 112 ? -10.572 -4.288 4.577 1.00 98.75 112 ILE A CA 1
ATOM 808 C C . ILE A 1 112 ? -11.851 -3.551 4.204 1.00 98.75 112 ILE A C 1
ATOM 810 O O . ILE A 1 112 ? -12.921 -4.152 4.172 1.00 98.75 112 ILE A O 1
ATOM 814 N N . LYS A 1 113 ? -11.760 -2.253 3.903 1.00 98.62 113 LYS A N 1
ATOM 815 C CA . LYS A 1 113 ? -12.932 -1.441 3.569 1.00 98.62 113 LYS A CA 1
ATOM 816 C C . LYS A 1 113 ? -13.640 -1.947 2.313 1.00 98.62 113 LYS A C 1
ATOM 818 O O . LYS A 1 113 ? -14.867 -1.973 2.283 1.00 98.62 113 LYS A O 1
ATOM 823 N N . GLY A 1 114 ? -12.887 -2.372 1.299 1.00 98.56 114 GLY A N 1
ATOM 824 C CA . GLY A 1 114 ? -13.430 -3.016 0.104 1.00 98.56 114 GLY A CA 1
ATOM 825 C C . GLY A 1 114 ? -14.184 -4.300 0.436 1.00 98.56 114 GLY A C 1
ATOM 826 O O . GLY A 1 114 ? -15.365 -4.428 0.108 1.00 98.56 114 GLY A O 1
ATOM 827 N N . LYS A 1 115 ? -13.532 -5.217 1.154 1.00 98.69 115 LYS A N 1
ATOM 828 C CA . LYS A 1 115 ? -14.109 -6.504 1.568 1.00 98.69 115 LYS A CA 1
ATOM 829 C C . LYS A 1 115 ? -15.346 -6.332 2.452 1.00 98.69 115 LYS A C 1
ATOM 831 O O . LYS A 1 115 ? -16.376 -6.934 2.170 1.00 98.69 115 LYS A O 1
ATOM 836 N N . ALA A 1 116 ? -15.280 -5.461 3.458 1.00 98.38 116 ALA A N 1
ATOM 837 C CA . ALA A 1 116 ? -16.379 -5.180 4.381 1.00 98.38 116 ALA A CA 1
ATOM 838 C C . ALA A 1 116 ? -17.618 -4.600 3.677 1.00 98.38 116 ALA A C 1
ATOM 840 O O . ALA A 1 116 ? -18.743 -4.870 4.086 1.00 98.38 116 ALA A O 1
ATOM 841 N N . LEU A 1 117 ? -17.419 -3.816 2.612 1.00 98.00 117 LEU A N 1
ATOM 842 C CA . LEU A 1 117 ? -18.504 -3.218 1.828 1.00 98.00 117 LEU A CA 1
ATOM 843 C C . LEU A 1 117 ? -18.912 -4.060 0.610 1.00 98.00 117 LEU A C 1
ATOM 845 O O . LEU A 1 117 ? -19.820 -3.666 -0.122 1.00 98.00 117 LEU A O 1
ATOM 849 N N . GLY A 1 118 ? -18.240 -5.186 0.352 1.00 98.06 118 GLY A N 1
ATOM 850 C CA . GLY A 1 118 ? -18.457 -5.989 -0.852 1.00 98.06 118 GLY A CA 1
ATOM 851 C C . GLY A 1 118 ? -18.170 -5.220 -2.147 1.00 98.06 118 GLY A C 1
ATOM 852 O O . GLY A 1 118 ? -18.858 -5.419 -3.147 1.00 98.06 118 GLY A O 1
ATOM 853 N N . GLN A 1 119 ? -17.195 -4.305 -2.132 1.00 98.00 119 GLN A N 1
ATOM 854 C CA . GLN A 1 119 ? -16.849 -3.447 -3.266 1.00 98.00 119 GLN A CA 1
ATOM 855 C C . GLN A 1 119 ? -15.359 -3.538 -3.608 1.00 98.00 119 GLN A C 1
ATOM 857 O O . GLN A 1 119 ? -14.514 -3.547 -2.713 1.00 98.00 119 GLN A O 1
ATOM 862 N N . PRO A 1 120 ? -14.988 -3.515 -4.899 1.00 97.31 120 PRO A N 1
ATOM 863 C CA . PRO A 1 120 ? -13.593 -3.334 -5.271 1.00 97.31 120 PRO A CA 1
ATOM 864 C C . PRO A 1 120 ? -13.125 -1.921 -4.888 1.00 97.31 120 PRO A C 1
ATOM 866 O O . PRO A 1 120 ? -13.860 -0.944 -5.057 1.00 97.31 120 PRO A O 1
ATOM 869 N N . VAL A 1 121 ? -11.868 -1.787 -4.449 1.00 97.44 121 VAL A N 1
ATOM 870 C CA . VAL A 1 121 ? -11.283 -0.492 -4.039 1.00 97.44 121 VAL A CA 1
ATOM 871 C C . VAL A 1 121 ? -11.425 0.576 -5.131 1.00 97.44 121 VAL A C 1
ATOM 873 O O . VAL A 1 121 ? -11.708 1.731 -4.827 1.00 97.44 121 VAL A O 1
ATOM 876 N N . SER A 1 122 ? -11.329 0.195 -6.412 1.00 96.81 122 SER A N 1
ATOM 877 C CA . SER A 1 122 ? -11.510 1.108 -7.551 1.00 96.81 122 SER A CA 1
ATOM 878 C C . SER A 1 122 ? -12.863 1.830 -7.551 1.00 96.81 122 SER A C 1
ATOM 880 O O . SER A 1 122 ? -12.926 2.992 -7.951 1.00 96.81 122 SER A O 1
ATOM 882 N N . ARG A 1 123 ? -13.937 1.175 -7.089 1.00 97.12 123 ARG A N 1
ATOM 883 C CA . ARG A 1 123 ? -15.272 1.777 -6.952 1.00 97.12 123 ARG A CA 1
ATOM 884 C C . ARG A 1 123 ? -15.335 2.716 -5.753 1.00 97.12 123 ARG A C 1
ATOM 886 O O . ARG A 1 123 ? -15.939 3.777 -5.862 1.00 97.12 123 ARG A O 1
ATOM 893 N N . LEU A 1 124 ? -14.650 2.376 -4.661 1.00 96.88 124 LEU A N 1
ATOM 894 C CA . LEU A 1 124 ? -14.583 3.219 -3.466 1.00 96.88 124 LEU A CA 1
ATOM 895 C C . LEU A 1 124 ? -13.851 4.548 -3.709 1.00 96.88 124 LEU A C 1
ATOM 897 O O . LEU A 1 124 ? -14.215 5.555 -3.113 1.00 96.88 124 LEU A O 1
ATOM 901 N N . VAL A 1 125 ? -12.855 4.565 -4.601 1.00 95.25 125 VAL A N 1
ATOM 902 C CA . VAL A 1 125 ? -12.091 5.779 -4.962 1.00 95.25 125 VAL A CA 1
ATOM 903 C C . VAL A 1 125 ? -12.666 6.532 -6.174 1.00 95.25 125 VAL A C 1
ATOM 905 O O . VAL A 1 125 ? -11.992 7.377 -6.760 1.00 95.25 125 VAL A O 1
ATOM 908 N N . GLY A 1 126 ? -13.906 6.228 -6.573 1.00 96.00 126 GLY A N 1
ATOM 909 C CA . GLY A 1 126 ? -14.668 6.998 -7.565 1.00 96.00 126 GLY A CA 1
ATOM 910 C C . GLY A 1 126 ? -15.165 6.204 -8.776 1.00 96.00 126 GLY A C 1
ATOM 911 O O . GLY A 1 126 ? -16.094 6.644 -9.443 1.00 96.00 126 GLY A O 1
ATOM 912 N N . GLY A 1 127 ? -14.600 5.029 -9.071 1.00 95.56 127 GLY A N 1
ATOM 913 C CA . GLY A 1 127 ? -15.222 4.060 -9.983 1.00 95.56 127 GLY A CA 1
ATOM 914 C C . GLY A 1 127 ? -15.396 4.493 -11.442 1.00 95.56 127 GLY A C 1
ATOM 915 O O . GLY A 1 127 ? -16.293 3.987 -12.108 1.00 95.56 127 GLY A O 1
ATOM 916 N N . TYR A 1 128 ? -14.561 5.405 -11.950 1.00 96.19 128 TYR A N 1
ATOM 917 C CA . TYR A 1 128 ? -14.751 6.020 -13.273 1.00 96.19 128 TYR A CA 1
ATOM 918 C C . TYR A 1 128 ? -14.779 5.024 -14.452 1.00 96.19 128 TYR A C 1
ATOM 920 O O . TYR A 1 128 ? -15.486 5.254 -15.430 1.00 96.19 128 TYR A O 1
ATOM 928 N N . ARG A 1 129 ? -13.990 3.941 -14.407 1.00 95.38 129 ARG A N 1
ATOM 929 C CA . ARG A 1 129 ? -13.901 2.950 -15.497 1.00 95.38 129 ARG A CA 1
ATOM 930 C C . ARG A 1 129 ? -13.567 1.552 -14.983 1.00 95.38 129 ARG A C 1
ATOM 932 O O . ARG A 1 129 ? -12.824 1.419 -14.015 1.00 95.38 129 ARG A O 1
ATOM 939 N N . ASP A 1 130 ? -14.030 0.530 -15.704 1.00 95.06 130 ASP A N 1
ATOM 940 C CA . ASP A 1 130 ? -13.767 -0.887 -15.394 1.00 95.06 130 ASP A CA 1
ATOM 941 C C . ASP A 1 130 ? -12.476 -1.432 -16.024 1.00 95.06 130 ASP A C 1
ATOM 943 O O . ASP A 1 130 ? -11.999 -2.505 -15.660 1.00 95.06 130 ASP A O 1
ATOM 947 N N . ARG A 1 131 ? -11.892 -0.708 -16.988 1.00 94.62 131 ARG A N 1
ATOM 948 C CA . ARG A 1 131 ? -10.629 -1.073 -17.648 1.00 94.62 131 ARG A CA 1
ATOM 949 C C . ARG A 1 131 ? -9.727 0.143 -17.781 1.00 94.62 131 ARG A C 1
ATOM 951 O O . ARG A 1 131 ? -10.203 1.229 -18.103 1.00 94.62 131 ARG A O 1
ATOM 958 N N . ALA A 1 132 ? -8.427 -0.044 -17.572 1.00 91.94 132 ALA A N 1
ATOM 959 C CA . ALA A 1 132 ? -7.412 0.992 -17.738 1.00 91.94 132 ALA A CA 1
ATOM 960 C C . ALA A 1 132 ? -6.358 0.556 -18.771 1.00 91.94 132 ALA A C 1
ATOM 962 O O . ALA A 1 132 ? -6.005 -0.626 -18.803 1.00 91.94 132 ALA A O 1
ATOM 963 N N . PRO A 1 133 ? -5.851 1.475 -19.613 1.00 91.31 133 PRO A N 1
ATOM 964 C CA . PRO A 1 133 ? -4.719 1.177 -20.479 1.00 91.31 133 PRO A CA 1
ATOM 965 C C . PRO A 1 133 ? -3.474 0.880 -19.634 1.00 91.31 133 PRO A C 1
ATOM 967 O O . PRO A 1 133 ? -3.212 1.551 -18.636 1.00 91.31 133 PRO A O 1
ATOM 970 N N . THR A 1 134 ? -2.703 -0.124 -20.045 1.00 90.88 134 THR A N 1
ATOM 971 C CA . THR A 1 134 ? -1.436 -0.509 -19.416 1.00 90.88 134 THR A CA 1
ATOM 972 C C . THR A 1 134 ? -0.308 -0.460 -20.438 1.00 90.88 134 THR A C 1
ATOM 974 O O . THR A 1 134 ? -0.531 -0.567 -21.647 1.00 90.88 134 THR A O 1
ATOM 977 N N . TYR A 1 135 ? 0.919 -0.298 -19.949 1.00 90.31 135 TYR A N 1
ATOM 978 C CA . TYR A 1 135 ? 2.120 -0.299 -20.773 1.00 90.31 135 TYR A CA 1
ATOM 979 C C . TYR A 1 135 ? 3.189 -1.201 -20.157 1.00 90.31 135 TYR A C 1
ATOM 981 O O . TYR A 1 135 ? 3.279 -1.339 -18.935 1.00 90.31 135 TYR A O 1
ATOM 989 N N . ALA A 1 136 ? 4.011 -1.814 -21.003 1.00 88.81 136 ALA A N 1
ATOM 990 C CA . ALA A 1 136 ? 5.130 -2.630 -20.561 1.00 88.81 136 ALA A CA 1
ATOM 991 C C . ALA A 1 136 ? 6.290 -1.749 -20.082 1.00 88.81 136 ALA A C 1
ATOM 993 O O . ALA A 1 136 ? 6.734 -0.847 -20.789 1.00 88.81 136 ALA A O 1
ATOM 994 N N . SER A 1 137 ? 6.825 -2.033 -18.898 1.00 85.38 137 SER A N 1
ATOM 995 C CA . SER A 1 137 ? 7.959 -1.314 -18.313 1.00 85.38 137 SER A CA 1
ATOM 996 C C . SER A 1 137 ? 8.938 -2.303 -17.703 1.00 85.38 137 SER A C 1
ATOM 998 O O . SER A 1 137 ? 8.506 -3.200 -16.993 1.00 85.38 137 SER A O 1
ATOM 1000 N N . GLY A 1 138 ? 10.239 -2.089 -17.918 1.00 79.19 138 GLY A N 1
ATOM 1001 C CA . GLY A 1 138 ? 11.315 -2.886 -17.307 1.00 79.19 138 GLY A CA 1
ATOM 1002 C C . GLY A 1 138 ? 12.032 -3.846 -18.259 1.00 79.19 138 GLY A C 1
ATOM 1003 O O . GLY A 1 138 ? 13.119 -4.310 -17.939 1.00 79.19 138 GLY A O 1
ATOM 1004 N N . ALA A 1 139 ? 11.488 -4.071 -19.458 1.00 79.56 139 ALA A N 1
ATOM 1005 C CA . ALA A 1 139 ? 12.123 -4.900 -20.484 1.00 79.56 139 ALA A CA 1
ATOM 1006 C C . ALA A 1 139 ? 12.989 -4.110 -21.483 1.00 79.56 139 ALA A C 1
ATOM 1008 O O . ALA A 1 139 ? 13.771 -4.722 -22.193 1.00 79.56 139 ALA A O 1
ATOM 1009 N N . LEU A 1 140 ? 12.875 -2.778 -21.546 1.00 82.38 140 LEU A N 1
ATOM 1010 C CA . LEU A 1 140 ? 13.629 -1.916 -22.473 1.00 82.38 140 LEU A CA 1
ATOM 1011 C C . LEU A 1 140 ? 14.536 -0.944 -21.706 1.00 82.38 140 LEU A C 1
ATOM 1013 O O . LEU A 1 140 ? 14.461 0.278 -21.856 1.00 82.38 140 LEU A O 1
ATOM 1017 N N . LEU A 1 141 ? 15.352 -1.496 -20.807 1.00 80.44 141 LEU A N 1
ATOM 1018 C CA . LEU A 1 141 ? 16.329 -0.726 -20.033 1.00 80.44 141 LEU A CA 1
ATOM 1019 C C . LEU A 1 141 ? 17.587 -0.476 -20.870 1.00 80.44 141 LEU A C 1
ATOM 1021 O O . LEU A 1 141 ? 18.090 -1.387 -21.527 1.00 80.44 141 LEU A O 1
ATOM 1025 N N . ARG A 1 142 ? 18.135 0.743 -20.795 1.00 76.94 142 ARG A N 1
ATOM 1026 C CA . ARG A 1 142 ? 19.278 1.192 -21.613 1.00 76.94 142 ARG A CA 1
ATOM 1027 C C . ARG A 1 142 ? 20.519 0.308 -21.474 1.00 76.94 142 ARG A C 1
ATOM 1029 O O . ARG A 1 142 ? 21.286 0.172 -22.423 1.00 76.94 142 ARG A O 1
ATOM 1036 N N . GLN A 1 143 ? 20.708 -0.250 -20.282 1.00 76.06 143 GLN A N 1
ATOM 1037 C CA . GLN A 1 143 ? 21.825 -1.116 -19.904 1.00 76.06 143 GLN A CA 1
ATOM 1038 C C . GLN A 1 143 ? 21.801 -2.499 -20.572 1.00 76.06 143 GLN A C 1
ATOM 1040 O O . GLN A 1 143 ? 22.779 -3.236 -20.467 1.00 76.0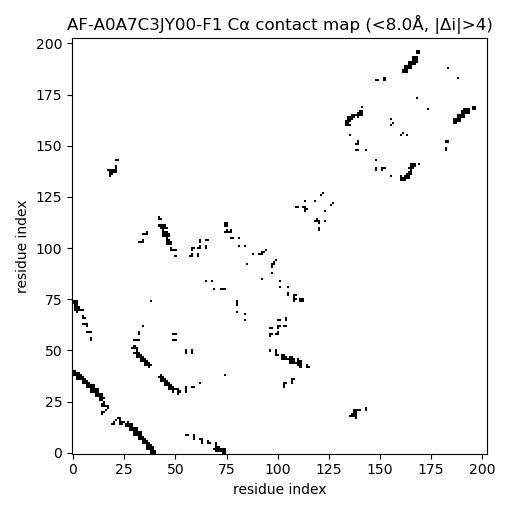6 143 GLN A O 1
ATOM 1045 N N . HIS A 1 144 ? 20.704 -2.880 -21.232 1.00 80.19 144 HIS A N 1
ATOM 1046 C CA . HIS A 1 144 ? 20.657 -4.150 -21.946 1.00 80.19 144 HIS A CA 1
ATOM 1047 C C . HIS A 1 144 ? 21.371 -4.080 -23.305 1.00 80.19 144 HIS A C 1
ATOM 1049 O O . HIS A 1 144 ? 21.353 -3.031 -23.954 1.00 80.19 144 HIS A O 1
ATOM 1055 N N . PRO A 1 145 ? 21.973 -5.196 -23.761 1.00 83.06 145 PRO A N 1
ATOM 1056 C CA . PRO A 1 145 ? 22.572 -5.288 -25.090 1.00 83.06 145 PRO A CA 1
ATOM 1057 C C . PRO A 1 145 ? 21.559 -5.007 -26.206 1.00 83.06 145 PRO A C 1
ATOM 1059 O O . PRO A 1 145 ? 20.390 -5.374 -26.085 1.00 83.06 145 PRO A O 1
ATOM 1062 N N . LEU A 1 146 ? 22.017 -4.427 -27.321 1.00 84.12 146 LEU A N 1
ATOM 1063 C CA . LEU A 1 146 ? 21.150 -4.098 -28.462 1.00 84.12 146 LEU A CA 1
ATOM 1064 C C . LEU A 1 146 ? 20.408 -5.324 -29.011 1.00 84.12 146 LEU A C 1
ATOM 1066 O O . LEU A 1 146 ? 19.198 -5.244 -29.180 1.00 84.12 146 LEU A O 1
ATOM 1070 N N . GLY A 1 147 ? 21.081 -6.471 -29.163 1.00 84.94 147 GLY A N 1
ATOM 1071 C CA . GLY A 1 147 ? 20.428 -7.704 -29.629 1.00 84.94 147 GLY A CA 1
ATOM 1072 C C . GLY A 1 147 ? 19.276 -8.165 -28.726 1.00 84.94 147 GLY A C 1
ATOM 1073 O O . GLY A 1 147 ? 18.244 -8.613 -29.208 1.00 84.94 147 GLY A O 1
ATOM 1074 N N . TYR A 1 148 ? 19.382 -7.957 -27.408 1.00 84.81 148 TYR A N 1
ATOM 1075 C CA . TYR A 1 148 ? 18.262 -8.223 -26.501 1.00 84.81 148 TYR A CA 1
ATOM 1076 C C . TYR A 1 148 ? 17.112 -7.217 -26.702 1.00 84.81 148 TYR A C 1
ATOM 1078 O O . TYR A 1 148 ? 15.942 -7.596 -26.675 1.00 84.81 148 TYR A O 1
ATOM 1086 N N . LEU A 1 149 ? 17.423 -5.930 -26.895 1.00 84.31 149 LEU A N 1
ATOM 1087 C CA . LEU A 1 149 ? 16.413 -4.884 -27.103 1.00 84.31 149 LEU A CA 1
ATOM 1088 C C . LEU A 1 149 ? 15.650 -5.063 -28.426 1.00 84.31 149 LEU A C 1
ATOM 1090 O O . LEU A 1 149 ? 14.450 -4.780 -28.476 1.00 84.31 149 LEU A O 1
ATOM 1094 N N . GLU A 1 150 ? 16.325 -5.557 -29.467 1.00 85.44 150 GLU A N 1
ATOM 1095 C CA . GLU A 1 150 ? 15.728 -5.911 -30.761 1.00 85.44 150 GLU A CA 1
ATOM 1096 C C . GLU A 1 150 ? 14.651 -6.994 -30.616 1.00 85.44 150 GLU A C 1
ATOM 1098 O O . GLU A 1 150 ? 13.579 -6.876 -31.208 1.00 85.44 150 GLU A O 1
ATOM 1103 N N . GLU A 1 151 ? 14.882 -7.999 -29.768 1.00 85.94 151 GLU A N 1
ATOM 1104 C CA . GLU A 1 151 ? 13.920 -9.077 -29.503 1.00 85.94 151 GLU A CA 1
ATOM 1105 C C . GLU A 1 151 ? 12.838 -8.691 -28.480 1.00 85.94 151 GLU A C 1
ATOM 1107 O O . GLU A 1 151 ? 11.696 -9.163 -28.544 1.00 85.94 151 GLU A O 1
ATOM 1112 N N . ALA A 1 152 ? 13.167 -7.815 -27.527 1.00 85.19 152 ALA A N 1
ATOM 1113 C CA . ALA A 1 152 ? 12.270 -7.447 -26.438 1.00 85.19 152 ALA A CA 1
ATOM 1114 C C . ALA A 1 152 ? 10.989 -6.759 -26.935 1.00 85.19 152 ALA A C 1
ATOM 1116 O O . ALA A 1 152 ? 9.903 -7.090 -26.458 1.00 85.19 152 ALA A O 1
ATOM 1117 N N . GLY A 1 153 ? 11.089 -5.840 -27.901 1.00 85.75 153 GLY A N 1
ATOM 1118 C CA . GLY A 1 153 ? 9.933 -5.135 -28.473 1.00 85.75 153 GLY A CA 1
ATOM 1119 C C . GLY A 1 153 ? 8.896 -6.084 -29.097 1.00 85.75 153 GLY A C 1
ATOM 1120 O O . GLY A 1 153 ? 7.748 -6.106 -28.640 1.00 85.75 153 GLY A O 1
ATOM 1121 N N . PRO A 1 154 ? 9.276 -6.916 -30.089 1.00 88.75 154 PRO A N 1
ATOM 1122 C CA . PRO A 1 154 ? 8.403 -7.933 -30.677 1.00 88.75 154 PRO A CA 1
ATOM 1123 C C . PRO A 1 154 ? 7.798 -8.888 -29.646 1.00 88.75 154 PRO A C 1
ATOM 1125 O O . PRO A 1 154 ? 6.607 -9.192 -29.721 1.00 88.75 154 PRO A O 1
ATOM 1128 N N . ARG A 1 155 ? 8.576 -9.310 -28.640 1.00 86.94 155 ARG A N 1
ATOM 1129 C CA . ARG A 1 155 ? 8.071 -10.161 -27.554 1.00 86.94 155 ARG A CA 1
ATOM 1130 C C . ARG A 1 155 ? 6.949 -9.480 -26.768 1.00 86.94 155 ARG A C 1
ATOM 1132 O O . ARG A 1 155 ? 5.923 -10.105 -26.519 1.00 86.94 155 ARG A O 1
ATOM 1139 N N . LEU A 1 156 ? 7.104 -8.203 -26.410 1.00 87.56 156 LEU A N 1
ATOM 1140 C CA . LEU A 1 156 ? 6.066 -7.441 -25.703 1.00 87.56 156 LEU A CA 1
ATOM 1141 C C . LEU A 1 156 ? 4.789 -7.290 -26.539 1.00 87.56 156 LEU A C 1
ATOM 1143 O O . LEU A 1 156 ? 3.687 -7.399 -26.000 1.00 87.56 156 LEU A O 1
ATOM 1147 N N . VAL A 1 157 ? 4.925 -7.092 -27.852 1.00 89.94 157 VAL A N 1
ATOM 1148 C CA . VAL A 1 157 ? 3.780 -7.074 -28.777 1.00 89.94 157 VAL A CA 1
ATOM 1149 C C . VAL A 1 157 ? 3.083 -8.434 -28.806 1.00 89.94 157 VAL A C 1
ATOM 1151 O O . VAL A 1 157 ? 1.860 -8.486 -28.699 1.00 89.94 157 VAL A O 1
ATOM 1154 N N . GLY A 1 158 ? 3.843 -9.533 -28.872 1.00 89.44 158 GLY A N 1
ATOM 1155 C CA . GLY A 1 158 ? 3.308 -10.897 -28.797 1.00 89.44 158 GLY A CA 1
ATOM 1156 C C . GLY A 1 158 ? 2.556 -11.194 -27.492 1.00 89.44 158 GLY A C 1
ATOM 1157 O O . GLY A 1 158 ? 1.614 -11.979 -27.494 1.00 89.44 158 GLY A O 1
ATOM 1158 N N . MET A 1 159 ? 2.907 -10.514 -26.395 1.00 88.75 159 MET A N 1
ATOM 1159 C CA . MET A 1 159 ? 2.193 -10.576 -25.109 1.00 88.75 159 MET A CA 1
ATOM 1160 C C . MET A 1 159 ? 0.931 -9.691 -25.056 1.00 88.75 159 MET A C 1
ATOM 1162 O O . MET A 1 159 ? 0.242 -9.667 -24.038 1.00 88.75 159 MET A O 1
ATOM 1166 N N . GLY A 1 160 ? 0.620 -8.950 -26.125 1.00 90.62 160 GLY A N 1
ATOM 1167 C CA . GLY A 1 160 ? -0.573 -8.107 -26.237 1.00 90.62 160 GLY A CA 1
ATOM 1168 C C . GLY A 1 160 ? -0.391 -6.652 -25.793 1.00 90.62 160 GLY A C 1
ATOM 1169 O O . GLY A 1 160 ? -1.368 -5.896 -25.785 1.00 90.62 160 GLY A O 1
ATOM 1170 N N . PHE A 1 161 ? 0.828 -6.221 -25.447 1.00 90.62 161 PHE A N 1
ATOM 1171 C CA . PHE A 1 161 ? 1.073 -4.825 -25.087 1.00 90.62 161 PHE A CA 1
ATOM 1172 C C . PHE A 1 161 ? 0.993 -3.910 -26.311 1.00 90.62 161 PHE A C 1
ATOM 1174 O O . PHE A 1 161 ? 1.605 -4.156 -27.348 1.00 90.62 161 PHE A O 1
ATOM 1181 N N . ARG A 1 162 ? 0.265 -2.801 -26.149 1.00 91.81 162 ARG A N 1
ATOM 1182 C CA . ARG A 1 162 ? 0.123 -1.735 -27.158 1.00 91.81 162 ARG A CA 1
ATOM 1183 C C . ARG A 1 162 ? 0.902 -0.470 -26.815 1.00 91.81 162 ARG A C 1
ATOM 1185 O O . ARG A 1 162 ? 0.879 0.488 -27.583 1.00 91.81 162 ARG A O 1
ATOM 1192 N N . GLN A 1 163 ? 1.565 -0.470 -25.662 1.00 91.31 163 GLN A N 1
ATOM 1193 C CA . GLN A 1 163 ? 2.405 0.614 -25.178 1.00 91.31 163 GLN A CA 1
ATOM 1194 C C . GLN A 1 163 ? 3.599 0.029 -24.421 1.00 91.31 163 GLN A C 1
ATOM 1196 O O . GLN A 1 163 ? 3.448 -0.957 -23.694 1.00 91.31 163 GLN A O 1
ATOM 1201 N N . MET A 1 164 ? 4.778 0.628 -24.575 1.00 89.38 164 MET A N 1
ATOM 1202 C CA . MET A 1 164 ? 6.003 0.199 -23.892 1.00 89.38 164 MET A CA 1
ATOM 1203 C C . MET A 1 164 ? 6.856 1.395 -23.465 1.00 89.38 164 MET A C 1
ATOM 1205 O O . MET A 1 164 ? 6.778 2.469 -24.064 1.00 89.38 164 MET A O 1
ATOM 1209 N N . LYS A 1 165 ? 7.658 1.215 -22.412 1.00 87.50 165 LYS A N 1
ATOM 1210 C CA . LYS A 1 165 ? 8.556 2.240 -21.883 1.00 87.50 165 LYS A CA 1
ATOM 1211 C C . LYS A 1 165 ? 10.013 1.874 -22.099 1.00 87.50 165 LYS A C 1
ATOM 1213 O O . LYS A 1 165 ? 10.460 0.839 -21.601 1.00 87.50 165 LYS A O 1
ATOM 1218 N N . THR A 1 166 ? 10.742 2.784 -22.732 1.00 85.88 166 THR A N 1
ATOM 1219 C CA . THR A 1 166 ? 12.183 2.682 -22.971 1.00 85.88 166 THR A CA 1
ATOM 1220 C C . THR A 1 166 ? 12.932 3.630 -22.045 1.00 85.88 166 THR A C 1
ATOM 1222 O O . THR A 1 166 ? 12.579 4.805 -21.911 1.00 85.88 166 THR A O 1
ATOM 1225 N N . GLN A 1 167 ? 13.975 3.131 -21.386 1.00 79.38 167 GLN A N 1
ATOM 1226 C CA . GLN A 1 167 ? 14.846 3.972 -20.573 1.00 79.38 167 GLN A CA 1
ATOM 1227 C C . GLN A 1 167 ? 15.877 4.675 -21.462 1.00 79.38 167 GLN A C 1
ATOM 1229 O O . GLN A 1 167 ? 16.526 4.032 -22.284 1.00 7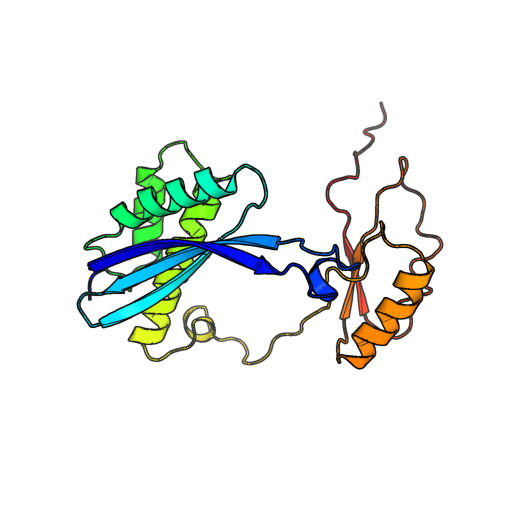9.38 167 GLN A O 1
ATOM 1234 N N . LEU A 1 168 ? 16.040 5.982 -21.263 1.00 76.44 168 LEU A N 1
ATOM 1235 C CA . LEU A 1 168 ? 17.037 6.828 -21.924 1.00 76.44 168 LEU A CA 1
ATOM 1236 C C . LEU A 1 168 ? 17.876 7.566 -20.864 1.00 76.44 168 LEU A C 1
ATOM 1238 O O . LEU A 1 168 ? 17.477 7.622 -19.701 1.00 76.44 168 LEU A O 1
ATOM 1242 N N . GLY A 1 169 ? 19.001 8.164 -21.265 1.00 66.88 169 GLY A N 1
ATOM 1243 C CA . GLY A 1 169 ? 19.763 9.104 -20.431 1.00 66.88 169 GLY A CA 1
ATOM 1244 C C . GLY A 1 169 ? 20.744 8.454 -19.456 1.00 66.88 169 GLY A C 1
ATOM 1245 O O . GLY A 1 169 ? 20.561 8.531 -18.245 1.00 66.88 169 GLY A O 1
ATOM 1246 N N . ALA A 1 170 ? 21.802 7.852 -19.994 1.00 60.16 170 ALA A N 1
ATOM 1247 C CA . ALA A 1 170 ? 22.971 7.374 -19.240 1.00 60.16 170 ALA A CA 1
ATOM 1248 C C . ALA A 1 170 ? 24.297 7.910 -19.818 1.00 60.16 170 ALA A C 1
ATOM 1250 O O . ALA A 1 170 ? 25.384 7.551 -19.369 1.00 60.16 170 ALA A O 1
ATOM 1251 N N . GLU A 1 171 ? 24.200 8.737 -20.853 1.00 65.69 171 GLU A N 1
ATOM 1252 C CA . GLU A 1 171 ? 25.308 9.386 -21.522 1.00 65.69 171 GLU A CA 1
ATOM 1253 C C . GLU A 1 171 ? 25.833 10.558 -20.661 1.00 65.69 171 GLU A C 1
ATOM 1255 O O . GLU A 1 171 ? 25.029 11.278 -20.066 1.00 65.69 171 GLU A O 1
ATOM 1260 N N . PRO A 1 172 ? 27.158 10.813 -20.617 1.00 58.53 172 PRO A N 1
ATOM 1261 C CA . PRO A 1 172 ? 27.734 11.956 -19.892 1.00 58.53 172 PRO A CA 1
ATOM 1262 C C . PRO A 1 172 ? 27.249 13.324 -20.391 1.00 58.53 172 PRO A C 1
ATOM 1264 O O . PRO A 1 172 ? 27.433 14.344 -19.731 1.00 58.53 172 PRO A O 1
ATOM 1267 N N . THR A 1 173 ? 26.675 13.370 -21.591 1.00 56.72 173 THR A N 1
ATOM 1268 C CA . THR A 1 173 ? 26.156 14.576 -22.231 1.00 56.72 173 THR A CA 1
ATOM 1269 C C . THR A 1 173 ? 24.883 14.208 -22.978 1.00 56.72 173 THR A C 1
ATOM 1271 O O . THR A 1 173 ? 24.797 13.130 -23.566 1.00 56.72 173 THR A O 1
ATOM 1274 N N . ALA A 1 174 ? 23.893 15.100 -22.964 1.00 54.28 174 ALA A N 1
ATOM 1275 C CA . ALA A 1 174 ? 22.651 14.916 -23.699 1.00 54.28 174 ALA A CA 1
ATOM 1276 C C . ALA A 1 174 ? 22.925 14.910 -25.214 1.00 54.28 174 ALA A C 1
ATOM 1278 O O . ALA A 1 174 ? 23.021 15.961 -25.842 1.00 54.28 174 ALA A O 1
ATOM 1279 N N . ALA A 1 175 ? 23.069 13.725 -25.806 1.00 51.16 175 ALA A N 1
ATOM 1280 C CA . ALA A 1 175 ? 23.050 13.560 -27.253 1.00 51.16 175 ALA A CA 1
ATOM 1281 C C . ALA A 1 175 ? 21.597 13.359 -27.725 1.00 51.16 175 ALA A C 1
ATOM 1283 O O . ALA A 1 175 ? 20.826 12.671 -27.044 1.00 51.16 175 ALA A O 1
ATOM 1284 N N . PRO A 1 176 ? 21.191 13.926 -28.877 1.00 46.19 176 PRO A N 1
ATOM 1285 C CA . PRO A 1 176 ? 19.890 13.629 -29.461 1.00 46.19 176 PRO A CA 1
ATOM 1286 C C . PRO A 1 176 ? 19.786 12.118 -29.739 1.00 46.19 176 PRO A C 1
ATOM 1288 O O . PRO A 1 176 ? 20.757 11.513 -30.200 1.00 46.19 176 PRO A O 1
ATOM 1291 N N . PRO A 1 177 ? 18.641 11.478 -29.442 1.00 50.03 177 PRO A N 1
ATOM 1292 C CA . PRO A 1 177 ? 18.516 10.031 -29.546 1.00 50.03 177 PRO A CA 1
ATOM 1293 C C . PRO A 1 177 ? 18.609 9.605 -31.015 1.00 50.03 177 PRO A C 1
ATOM 1295 O O . PRO A 1 177 ? 17.654 9.762 -31.770 1.00 50.03 177 PRO A O 1
ATOM 1298 N N . SER A 1 178 ? 19.745 9.035 -31.423 1.00 46.81 178 SER A N 1
ATOM 1299 C CA . SER A 1 178 ? 19.951 8.567 -32.800 1.00 46.81 178 SER A CA 1
ATOM 1300 C C . SER A 1 178 ? 19.083 7.354 -33.157 1.00 46.81 178 SER A C 1
ATOM 1302 O O . SER A 1 178 ? 18.720 7.192 -34.316 1.00 46.81 178 SER A O 1
ATOM 1304 N N . ASN A 1 179 ? 18.691 6.537 -32.166 1.00 47.50 179 ASN A N 1
ATOM 1305 C CA . ASN A 1 179 ? 18.134 5.197 -32.406 1.00 47.50 179 ASN A CA 1
ATOM 1306 C C . ASN A 1 179 ? 16.817 4.882 -31.663 1.00 47.50 179 ASN A C 1
ATOM 1308 O O . ASN A 1 179 ? 16.419 3.720 -31.588 1.00 47.50 179 ASN A O 1
ATOM 1312 N N . ALA A 1 180 ? 16.097 5.875 -31.126 1.00 44.34 180 ALA A N 1
ATOM 1313 C CA . ALA A 1 180 ? 14.810 5.618 -30.455 1.00 44.34 180 ALA A CA 1
ATOM 1314 C C . ALA A 1 180 ? 13.710 5.092 -31.409 1.00 44.34 180 ALA A C 1
ATOM 1316 O O . ALA A 1 180 ? 12.709 4.537 -30.958 1.00 44.34 180 ALA A O 1
ATOM 1317 N N . SER A 1 181 ? 13.895 5.239 -32.724 1.00 42.56 181 SER A N 1
ATOM 1318 C CA . SER A 1 181 ? 12.906 4.901 -33.753 1.00 42.56 181 SER A CA 1
ATOM 1319 C C . SER A 1 181 ? 12.877 3.421 -34.156 1.00 42.56 181 SER A C 1
ATOM 1321 O O . SER A 1 181 ? 11.827 2.941 -34.581 1.00 42.56 181 SER A O 1
ATOM 1323 N N . ALA A 1 182 ? 13.977 2.673 -34.005 1.00 43.44 182 ALA A N 1
ATOM 1324 C CA . ALA A 1 182 ? 14.097 1.343 -34.615 1.00 43.44 182 ALA A CA 1
ATOM 1325 C C . ALA A 1 182 ? 13.227 0.259 -33.940 1.00 43.44 182 ALA A C 1
ATOM 1327 O O . ALA A 1 182 ? 12.718 -0.633 -34.612 1.00 43.44 182 ALA A O 1
ATOM 1328 N N . SER A 1 183 ? 12.999 0.350 -32.624 1.00 41.84 183 SER A N 1
ATOM 1329 C CA . SER A 1 183 ? 12.263 -0.674 -31.854 1.00 41.84 183 SER A CA 1
ATOM 1330 C C . SER A 1 183 ? 10.744 -0.415 -31.765 1.00 41.84 183 SER A C 1
ATOM 1332 O O . SER A 1 183 ? 9.958 -1.340 -31.565 1.00 41.84 183 SER A O 1
ATOM 1334 N N . CYS A 1 184 ? 10.297 0.834 -31.943 1.00 41.19 184 CYS A N 1
ATOM 1335 C CA . CYS A 1 184 ? 8.948 1.274 -31.550 1.00 41.19 184 CYS A CA 1
ATOM 1336 C C . CYS A 1 184 ? 7.969 1.543 -32.706 1.00 41.19 184 CYS A C 1
ATOM 1338 O O . CYS A 1 184 ? 6.837 1.943 -32.455 1.00 41.19 184 CYS A O 1
ATOM 1340 N N . ALA A 1 185 ? 8.338 1.292 -33.966 1.00 43.22 185 ALA A N 1
ATOM 1341 C CA . ALA A 1 185 ? 7.573 1.730 -35.145 1.00 43.22 185 ALA A CA 1
ATOM 1342 C C . ALA A 1 185 ? 6.105 1.234 -35.248 1.00 43.22 185 ALA A C 1
ATOM 1344 O O . ALA A 1 185 ? 5.363 1.709 -36.103 1.00 43.22 185 ALA A O 1
ATOM 1345 N N . ARG A 1 186 ? 5.658 0.296 -34.397 1.00 41.72 186 ARG A N 1
ATOM 1346 C CA . ARG A 1 186 ? 4.286 -0.257 -34.387 1.00 41.72 186 ARG A CA 1
ATOM 1347 C C . ARG A 1 186 ? 3.501 -0.021 -33.085 1.00 41.72 186 ARG A C 1
ATOM 1349 O O . ARG A 1 186 ? 2.385 -0.521 -32.965 1.00 41.72 186 ARG A O 1
ATOM 1356 N N . VAL A 1 187 ? 4.062 0.693 -32.102 1.00 49.09 187 VAL A N 1
ATOM 1357 C CA . VAL A 1 187 ? 3.541 0.770 -30.721 1.00 49.09 187 VAL A CA 1
ATOM 1358 C C . VAL A 1 187 ? 3.796 2.163 -30.133 1.00 49.09 187 VAL A C 1
ATOM 1360 O O . VAL A 1 187 ? 4.860 2.731 -30.358 1.00 49.09 187 VAL A O 1
ATOM 1363 N N . SER A 1 188 ? 2.866 2.729 -29.350 1.00 51.84 188 SER A N 1
ATOM 1364 C CA . SER A 1 188 ? 3.149 3.998 -28.656 1.00 51.84 188 SER A CA 1
ATOM 1365 C C . SER A 1 188 ? 4.259 3.798 -27.616 1.00 51.84 188 SER A C 1
ATOM 1367 O O . SER A 1 188 ? 4.169 2.912 -26.762 1.00 51.84 188 SER A O 1
ATOM 1369 N N . ALA A 1 189 ? 5.300 4.627 -27.683 1.00 57.16 189 ALA A N 1
ATOM 1370 C CA . ALA A 1 189 ? 6.471 4.53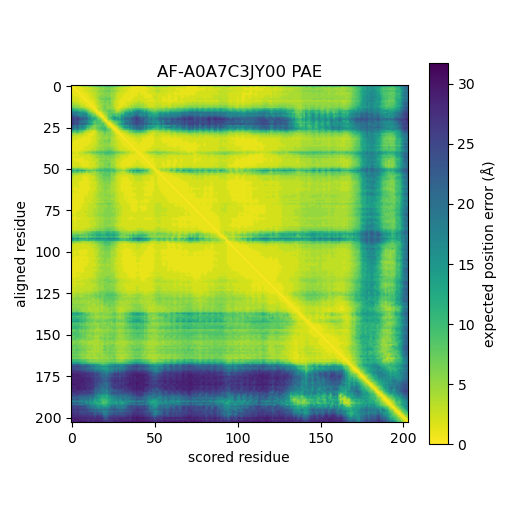7 -26.820 1.00 57.16 189 ALA A CA 1
ATOM 1371 C C . ALA A 1 189 ? 6.544 5.719 -25.852 1.00 57.16 189 ALA A C 1
ATOM 1373 O O . ALA A 1 189 ? 6.423 6.872 -26.263 1.00 57.16 189 ALA A O 1
ATOM 1374 N N . THR A 1 190 ? 6.791 5.421 -24.578 1.00 64.88 190 THR A N 1
ATOM 1375 C CA . THR A 1 190 ? 7.083 6.424 -23.545 1.00 64.88 190 THR A CA 1
ATOM 1376 C C . THR A 1 190 ? 8.551 6.318 -23.149 1.00 64.88 190 THR A C 1
ATOM 1378 O O . THR A 1 190 ? 9.085 5.218 -23.006 1.00 64.88 190 THR A O 1
ATOM 1381 N N . THR A 1 191 ? 9.225 7.444 -22.947 1.00 63.56 191 THR A N 1
ATOM 1382 C CA . THR A 1 191 ? 10.626 7.470 -22.514 1.00 63.56 191 THR A CA 1
ATOM 1383 C C . THR A 1 191 ? 10.727 7.801 -21.025 1.00 63.56 191 THR A C 1
ATOM 1385 O O . THR A 1 191 ? 9.901 8.535 -20.485 1.00 63.56 191 THR A O 1
ATOM 1388 N N . SER A 1 192 ? 11.724 7.246 -20.329 1.00 59.22 192 SER A N 1
ATO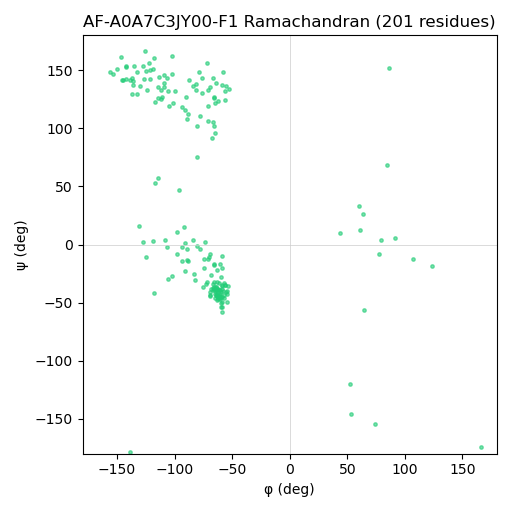M 1389 C CA . SER A 1 192 ? 12.063 7.676 -18.964 1.00 59.22 192 SER A CA 1
ATOM 1390 C C . SER A 1 192 ? 13.557 7.894 -18.790 1.00 59.22 192 SER A C 1
ATOM 1392 O O . SER A 1 192 ? 14.335 6.977 -19.057 1.00 59.22 192 SER A O 1
ATOM 1394 N N . THR A 1 193 ? 13.932 9.053 -18.255 1.00 56.34 193 THR A N 1
ATOM 1395 C CA . THR A 1 193 ? 15.254 9.327 -17.687 1.00 56.34 193 THR A CA 1
ATOM 1396 C C . THR A 1 193 ? 15.196 9.061 -16.184 1.00 56.34 193 THR A C 1
ATOM 1398 O O . THR A 1 193 ? 14.399 9.643 -15.453 1.00 56.34 193 THR A O 1
ATOM 1401 N N . SER A 1 194 ? 15.988 8.114 -15.689 1.00 53.12 194 SER A N 1
ATOM 1402 C CA . SER A 1 194 ? 15.995 7.760 -14.265 1.00 53.12 194 SER A CA 1
ATOM 1403 C C . SER A 1 194 ? 16.847 8.753 -13.473 1.00 53.12 194 SER A C 1
ATOM 1405 O O . SER A 1 194 ? 17.977 8.410 -13.162 1.00 53.12 194 SER A O 1
ATOM 1407 N N . CYS A 1 195 ? 16.360 9.977 -13.220 1.00 39.06 195 CYS A N 1
ATOM 1408 C CA . CYS A 1 195 ? 17.008 11.068 -12.449 1.00 39.06 195 CYS A CA 1
ATOM 1409 C C . CYS A 1 195 ? 18.514 11.337 -12.711 1.00 39.06 195 CYS A C 1
ATOM 1411 O O . CYS A 1 195 ? 19.131 12.105 -11.983 1.00 39.06 195 CYS A O 1
ATOM 1413 N N . ALA A 1 196 ? 19.112 10.731 -13.738 1.00 39.91 196 ALA A N 1
ATOM 1414 C CA . ALA A 1 196 ? 20.549 10.730 -14.000 1.00 39.91 196 ALA A CA 1
ATOM 1415 C C . ALA A 1 196 ? 20.989 11.913 -14.872 1.00 39.91 196 ALA A C 1
ATOM 1417 O O . ALA A 1 196 ? 22.175 12.093 -15.127 1.00 39.91 196 ALA A O 1
ATOM 1418 N N . THR A 1 197 ? 20.042 12.727 -15.336 1.00 40.88 197 THR A N 1
ATOM 1419 C CA . THR A 1 197 ? 20.337 13.945 -16.083 1.00 40.88 197 THR A CA 1
ATOM 1420 C C . THR A 1 197 ? 20.708 15.047 -15.099 1.00 40.88 197 THR A C 1
ATOM 1422 O O . THR A 1 197 ? 19.827 15.637 -14.472 1.00 40.88 197 THR A O 1
ATOM 1425 N N . SER A 1 198 ? 22.002 15.331 -14.959 1.00 46.88 198 SER A N 1
ATOM 1426 C CA . SER A 1 198 ? 22.447 16.586 -14.364 1.00 46.88 198 SER A CA 1
ATOM 1427 C C . SER A 1 198 ? 22.027 17.732 -15.285 1.00 46.88 198 SER A C 1
ATOM 1429 O O . SER A 1 198 ? 22.304 17.733 -16.485 1.00 46.88 198 SER A O 1
ATOM 1431 N N . THR A 1 199 ? 21.321 18.721 -14.744 1.00 43.66 199 THR A N 1
ATOM 1432 C CA . THR A 1 199 ? 21.148 19.999 -15.432 1.00 43.66 199 THR A CA 1
ATOM 1433 C C . THR A 1 199 ? 22.492 20.711 -15.389 1.00 43.66 199 THR A C 1
ATOM 1435 O O . THR A 1 199 ? 22.895 21.192 -14.331 1.00 43.66 199 THR A O 1
ATOM 1438 N N . SER A 1 200 ? 23.207 20.772 -16.511 1.00 44.53 200 SER A N 1
ATOM 1439 C CA . SER A 1 200 ? 2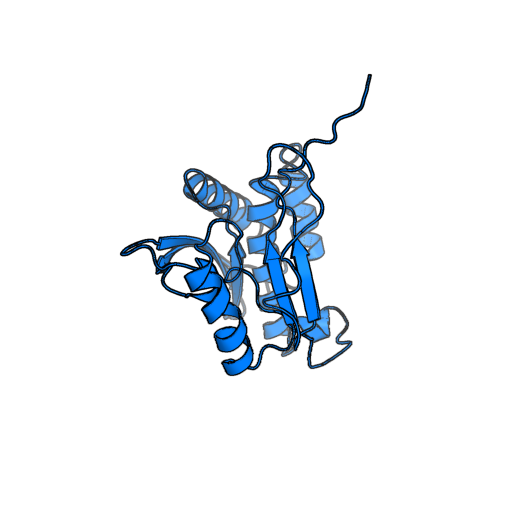4.314 21.712 -16.653 1.00 44.53 200 SER A CA 1
ATOM 1440 C C . SER A 1 200 ? 23.722 23.122 -16.668 1.00 44.53 200 SER A C 1
ATOM 1442 O O . SER A 1 200 ? 23.302 23.616 -17.714 1.00 44.53 200 SER A O 1
ATOM 1444 N N . SER A 1 201 ? 23.625 23.762 -15.504 1.00 39.47 201 SER A N 1
ATOM 1445 C CA . SER A 1 201 ? 23.492 25.213 -15.446 1.00 39.47 201 SER A CA 1
ATOM 1446 C C . SER A 1 201 ? 24.801 25.781 -15.987 1.00 39.47 201 SER A C 1
ATOM 1448 O O . SER A 1 201 ? 25.825 25.718 -15.306 1.00 39.47 201 SER A O 1
ATOM 1450 N N . GLY A 1 202 ? 24.785 26.233 -17.242 1.00 38.16 202 GLY A N 1
ATOM 1451 C CA . GLY A 1 202 ? 25.888 27.001 -17.805 1.00 38.16 202 GLY A CA 1
ATOM 1452 C C . GLY A 1 202 ? 26.131 28.225 -16.928 1.00 38.16 202 GLY A C 1
ATOM 1453 O O . GLY A 1 202 ? 25.185 28.960 -16.637 1.00 38.16 202 GLY A O 1
ATOM 1454 N N . ALA A 1 203 ? 27.368 28.362 -16.459 1.00 35.62 203 ALA A N 1
ATOM 1455 C CA . ALA A 1 203 ? 27.901 29.615 -15.941 1.00 35.62 203 ALA A CA 1
ATOM 1456 C C . ALA A 1 203 ? 28.300 30.518 -17.113 1.00 35.62 203 ALA A C 1
ATOM 1458 O O . ALA A 1 203 ? 28.720 29.957 -18.154 1.00 35.62 203 ALA A O 1
#

Foldseek 3Di:
DAFADKDKDWDWAQPQDCLAALDHDPPDIWIKIKMKTADPVGFIFIFIFDDTDPCSVVLNVLLVVLVVQRGGPDLLCLVVSLVVSVVVCPPVDDDDSNVRSSRRSSRRSLRSNCVVVVHDSCVVVPVPDPDDADERHNNAEPPDDPVSLQVSLVVCVVVVGQEYEHEDDPDPDDDDDPPPCPRDVRHHYDYDYPPNDDPPPDD

Secondary structure (DSSP, 8-state):
--EEEEEEEEEEEE---HHHHSS--TT-EEEEEEEEEEETTS-EEEEEE---GGGHHHHHHHHHHHHHTTTTS-TT-HHHHHHHHHHHTTTS-SSHHHHHHHHHHHHHHHHHHHHHHT--HHHHTT---S-----EEEEE-TTS-HHHHHHHHHHHHHTT-SEEEEEE--SSS----SSTTTTTTTSEEEEEE-S--------

Mean predicted aligned error: 8.61 Å

Radius of gyration: 21.07 Å; Cα contacts (8 Å, |Δi|>4): 332; chains: 1; bounding box: 46×46×53 Å

Nearest PDB structures (foldseek):
  3cb3-assembly1_D  TM=9.000E-01  e=6.375E-09  Polaromonas sp. JS666
  2og9-assembly1_A  TM=8.676E-01  e=9.750E-09  Polaromonas sp. JS666
  2pp1-assembly3_C  TM=8.317E-01  e=9.750E-09  Salmonella enterica subsp. enterica serovar Typhimurium
  2pp3-assembly1_B  TM=8.236E-01  e=1.243E-08  Salmonella enterica subsp. enterica serovar Typhimurium
  2pp0-assembly1_B  TM=7.741E-01  e=5.313E-09  Salmonella enterica subsp. enterica serovar Typhimurium

pLDDT: mean 83.8, std 18.74, range [35.62, 98.88]

Solvent-accessible surface area (backbone atoms only — not comparable to full-atom values): 11713 Å² total; per-residue (Å²): 111,28,29,65,44,69,49,69,49,79,46,78,39,79,41,64,52,50,51,73,52,45,58,68,50,89,91,40,66,44,56,34,34,37,35,41,38,34,30,74,74,75,53,56,14,61,13,62,30,71,84,48,70,93,53,43,65,61,32,44,51,44,32,48,62,57,42,60,74,42,58,68,37,54,44,80,40,41,68,59,53,52,53,50,53,53,62,74,48,58,81,59,53,96,40,71,59,52,48,44,21,50,47,14,54,45,43,11,24,44,39,27,38,15,62,77,67,74,41,61,54,63,53,76,78,65,47,88,66,96,74,78,94,69,63,48,58,44,46,40,48,65,89,54,57,66,74,57,44,64,50,38,43,60,50,44,44,75,74,66,46,63,25,39,36,39,41,47,66,85,62,99,58,95,65,81,79,89,64,74,63,80,67,37,83,89,41,56,73,46,81,43,64,76,85,60,73,76,81,80,76,81,127